Protein AF-D8M386-F1 (afdb_monomer)

Foldseek 3Di:
DVVVVVVVVVVVVVVPLCALVVFDLDPVRVVVVCVVLVLQADDPPDDPQLSVQLSVLSVVQVVCVVPDPDRHHDDNCNSPDPVQVCQQPAQQLDDDPVDDPPPPDDPPPDDPDDDDDDLVVDDQNDPVSSQQRYTAPPPPRNGGHFHLPQLSVLQVVVQVVCVVVVNHDFAWDSVLCLAQLVNPPPPNVCSRNPDDVVSSVVCCVPQNIHGPVVQVVPDDDDDPSHGD

Solvent-accessible surface area (backbone atoms only — not comparable to full-atom values): 14061 Å² total; per-residue (Å²): 122,72,66,62,54,54,52,50,50,51,50,52,62,67,60,66,62,72,36,50,72,72,50,54,67,43,72,72,24,45,54,56,50,46,67,75,47,43,88,75,57,61,99,78,79,79,55,75,64,37,51,51,23,26,32,52,43,40,49,52,43,49,69,39,64,82,76,53,96,66,88,60,67,82,56,92,64,43,36,50,41,69,69,58,50,52,60,45,67,44,38,78,64,56,79,80,81,85,65,77,86,78,78,88,76,72,77,76,88,60,81,88,71,84,83,85,79,74,80,79,83,64,83,84,79,52,80,86,46,46,66,49,65,37,58,57,67,49,96,84,38,91,53,55,23,42,54,57,61,68,35,48,50,51,40,53,53,50,40,50,52,33,38,75,71,71,48,68,92,61,56,61,33,33,65,56,53,63,62,32,66,67,46,88,54,87,74,63,62,46,51,48,24,39,77,54,70,68,58,54,54,50,38,43,72,76,45,50,86,52,42,42,66,67,52,66,75,51,74,68,86,73,84,74,68,68,55,128

Mean predicted aligned error: 12.79 Å

Secondary structure (DSSP, 8-state):
-HHHHHHHHHHHHHH--TTTSSS-SSHHHHHHHHHHTGGGT-TT---HHHHHHHHHHHHHHHHHTTT-SS-----TTTTS-HHHHHHHH--TT----S-----TT----S--------STT----STTTHHHHPPTTSTT--SPPP--HHHHHHHHHHHHHHHHTT-TT--B-HHHHHHHTTTT-S--THHHH---HHHHHHHHHHH---BHHHHHTS-SSS------

Organism: Blastocystis hominis (NCBI:txid12968)

Radius of gyration: 21.96 Å; Cα contacts (8 Å, |Δi|>4): 192; chains: 1; bounding box: 54×47×67 Å

pLDDT: mean 72.36, std 15.98, range [36.88, 94.25]

Structure (mmCIF, N/CA/C/O backbone):
data_AF-D8M386-F1
#
_entry.id   AF-D8M386-F1
#
loop_
_atom_site.group_PDB
_atom_site.id
_atom_site.type_symbol
_atom_site.label_atom_id
_atom_site.label_alt_id
_atom_site.label_comp_id
_atom_site.label_asym_id
_atom_site.label_entity_id
_atom_site.label_seq_id
_atom_site.pdbx_PDB_ins_code
_atom_site.Cartn_x
_atom_site.Cartn_y
_atom_site.Cartn_z
_atom_site.occupancy
_atom_site.B_iso_or_equiv
_atom_site.auth_seq_id
_atom_site.auth_comp_id
_atom_site.auth_asym_id
_atom_site.auth_atom_id
_atom_site.pdbx_PDB_model_num
ATOM 1 N N . MET A 1 1 ? -15.474 27.379 -40.178 1.00 52.03 1 MET A N 1
ATOM 2 C CA . MET A 1 1 ? -14.332 27.500 -39.238 1.00 52.03 1 MET A CA 1
ATOM 3 C C . MET A 1 1 ? -14.579 26.875 -37.863 1.00 52.03 1 MET A C 1
ATOM 5 O O . MET A 1 1 ? -13.607 26.470 -37.253 1.00 52.03 1 MET A O 1
ATOM 9 N N . TRP A 1 2 ? -15.824 26.735 -37.387 1.00 53.22 2 TRP A N 1
ATOM 10 C CA . TRP A 1 2 ? -16.118 26.210 -36.040 1.00 53.22 2 TRP A CA 1
ATOM 11 C C . TRP A 1 2 ? -16.070 24.674 -35.891 1.00 53.22 2 TRP A C 1
ATOM 13 O O . TRP A 1 2 ? -15.888 24.175 -34.788 1.00 53.22 2 TRP A O 1
ATOM 23 N N . CYS A 1 3 ? -16.183 23.899 -36.977 1.00 52.97 3 CYS A N 1
ATOM 24 C CA . CYS A 1 3 ? -16.067 22.433 -36.892 1.00 52.97 3 CYS A CA 1
ATOM 25 C C . CYS A 1 3 ? -14.626 21.955 -36.657 1.00 52.97 3 CYS A C 1
ATOM 27 O O . CYS A 1 3 ? -14.423 20.972 -35.956 1.00 52.97 3 CYS A O 1
ATOM 29 N N . TYR A 1 4 ? -13.623 22.657 -37.196 1.00 54.97 4 TYR A N 1
ATOM 30 C CA . TYR A 1 4 ? -12.217 22.264 -37.039 1.00 54.97 4 TYR A CA 1
ATOM 31 C C . TYR A 1 4 ? -11.717 22.453 -35.604 1.00 54.97 4 TYR A C 1
ATOM 33 O O . TYR A 1 4 ? -10.961 21.626 -35.108 1.00 54.97 4 TYR A O 1
ATOM 41 N N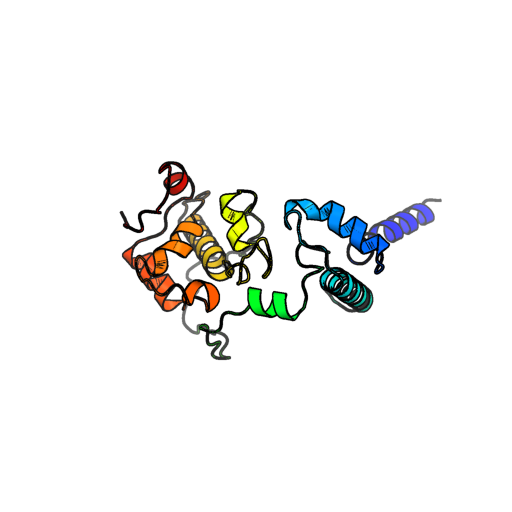 . THR A 1 5 ? -12.184 23.493 -34.911 1.00 60.78 5 THR A N 1
ATOM 42 C CA . THR A 1 5 ? -11.837 23.737 -33.506 1.00 60.78 5 THR A CA 1
ATOM 43 C C . THR A 1 5 ? -12.467 22.703 -32.574 1.00 60.78 5 THR A C 1
ATOM 45 O O . THR A 1 5 ? -11.800 22.239 -31.660 1.00 60.78 5 THR A O 1
ATOM 48 N N . ILE A 1 6 ? -13.707 22.269 -32.828 1.00 62.28 6 ILE A N 1
ATOM 49 C CA . ILE A 1 6 ? -14.381 21.240 -32.012 1.00 62.28 6 ILE A CA 1
ATOM 50 C C . ILE A 1 6 ? -13.737 19.859 -32.207 1.00 62.28 6 ILE A C 1
ATOM 52 O O . ILE A 1 6 ? -13.546 19.137 -31.232 1.00 62.28 6 ILE A O 1
ATOM 56 N N . VAL A 1 7 ? -13.339 19.505 -33.435 1.00 61.16 7 VAL A N 1
ATOM 57 C CA . VAL A 1 7 ? -12.616 18.248 -33.710 1.00 61.16 7 VAL A CA 1
ATOM 58 C C . VAL A 1 7 ? -11.222 18.256 -33.078 1.00 61.16 7 VAL A C 1
ATOM 60 O O . VAL A 1 7 ? -10.817 17.246 -32.515 1.00 61.16 7 VAL A O 1
ATOM 63 N N . LEU A 1 8 ? -10.510 19.389 -33.098 1.00 56.22 8 LEU A N 1
ATOM 64 C CA . LEU A 1 8 ? -9.224 19.533 -32.405 1.00 56.22 8 LEU A CA 1
ATOM 65 C C . LEU A 1 8 ? -9.375 19.433 -30.884 1.00 56.22 8 LEU A C 1
ATOM 67 O O . LEU A 1 8 ? -8.584 18.745 -30.254 1.00 56.22 8 LEU A O 1
ATOM 71 N N . ILE A 1 9 ? -10.403 20.047 -30.293 1.00 59.09 9 ILE A N 1
ATOM 72 C CA . ILE A 1 9 ? -10.660 19.937 -28.850 1.00 59.09 9 ILE A CA 1
ATOM 73 C C . ILE A 1 9 ? -11.034 18.497 -28.480 1.00 59.09 9 ILE A C 1
ATOM 75 O O . ILE A 1 9 ? -10.499 17.973 -27.514 1.00 59.09 9 ILE A O 1
ATOM 79 N N . LEU A 1 10 ? -11.873 17.814 -29.265 1.00 55.25 10 LEU A N 1
ATOM 80 C CA . LEU A 1 10 ? -12.193 16.401 -29.031 1.00 55.25 10 LEU A CA 1
ATOM 81 C C . LEU A 1 10 ? -10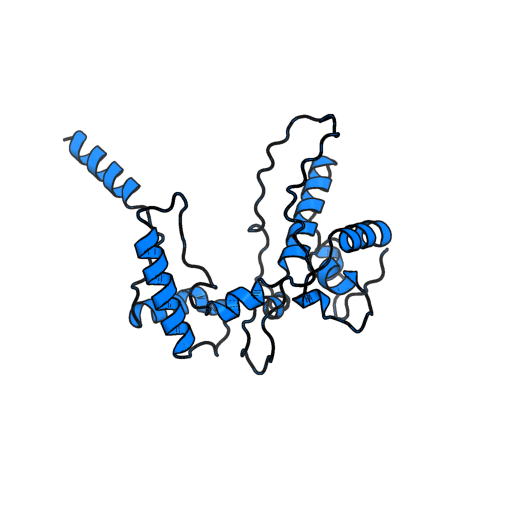.974 15.490 -29.216 1.00 55.25 10 LEU A C 1
ATOM 83 O O . LEU A 1 10 ? -10.803 14.568 -28.427 1.00 55.25 10 LEU A O 1
ATOM 87 N N . ALA A 1 11 ? -10.103 15.750 -30.193 1.00 53.97 11 ALA A N 1
ATOM 88 C CA . ALA A 1 11 ? -8.859 15.003 -30.377 1.00 53.97 11 ALA A CA 1
ATOM 89 C C . ALA A 1 11 ? -7.871 15.243 -29.225 1.00 53.97 11 ALA A C 1
ATOM 91 O O . ALA A 1 11 ? -7.258 14.294 -28.752 1.00 53.97 11 ALA A O 1
ATOM 92 N N . VAL A 1 12 ? -7.771 16.477 -28.721 1.00 51.31 12 VAL A N 1
ATOM 93 C CA . VAL A 1 12 ? -6.943 16.821 -27.555 1.00 51.31 12 VAL A CA 1
ATOM 94 C C . VAL A 1 12 ? -7.513 16.201 -26.276 1.00 51.31 12 VAL A C 1
ATOM 96 O O . VAL A 1 12 ? -6.754 15.614 -25.520 1.00 51.31 12 VAL A O 1
ATOM 99 N N . VAL A 1 13 ? -8.834 16.225 -26.067 1.00 51.16 13 VAL A N 1
ATOM 100 C CA . VAL A 1 13 ? -9.505 15.589 -24.913 1.00 51.16 13 VAL A CA 1
ATOM 101 C C . VAL A 1 13 ? -9.426 14.056 -24.989 1.00 51.16 13 VAL A C 1
ATOM 103 O O . VAL A 1 13 ? -9.285 13.402 -23.961 1.00 51.16 13 VAL A O 1
ATOM 106 N N . SER A 1 14 ? -9.422 13.473 -26.193 1.00 47.38 14 SER A N 1
ATOM 107 C CA . SER A 1 14 ? -9.184 12.032 -26.405 1.00 47.38 14 SER A CA 1
ATOM 108 C C . SER A 1 14 ? -7.709 11.640 -26.247 1.00 47.38 14 SER A C 1
ATOM 110 O O . SER A 1 14 ? -7.415 10.483 -25.952 1.00 47.38 14 SER A O 1
ATOM 112 N N . ALA A 1 15 ? -6.790 12.589 -26.450 1.00 47.12 15 ALA A N 1
ATOM 113 C CA . ALA A 1 15 ? -5.350 12.424 -26.259 1.00 47.12 15 ALA A CA 1
ATOM 114 C C . ALA A 1 15 ? -4.908 12.635 -24.801 1.00 47.12 15 ALA A C 1
ATOM 116 O O . ALA A 1 15 ? -3.768 12.326 -24.464 1.00 47.12 15 ALA A O 1
ATOM 117 N N . VAL A 1 16 ? -5.806 13.050 -23.898 1.00 46.03 16 VAL A N 1
ATOM 118 C CA . VAL A 1 16 ? -5.588 12.956 -22.445 1.00 46.03 16 VAL A CA 1
ATOM 119 C C . VAL A 1 16 ? -5.823 11.509 -21.983 1.00 46.03 16 VAL A C 1
ATOM 121 O O . VAL A 1 16 ? -6.608 11.224 -21.088 1.00 46.03 16 VAL A O 1
ATOM 124 N N . ARG A 1 17 ? -5.131 10.555 -22.612 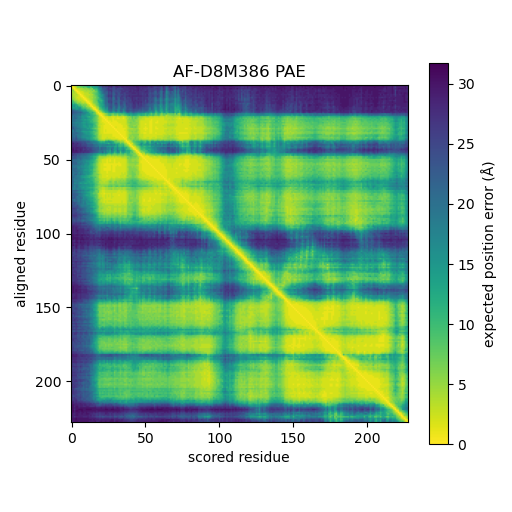1.00 49.03 17 ARG A N 1
ATOM 125 C CA . ARG A 1 17 ? -4.802 9.261 -22.004 1.00 49.03 17 ARG A CA 1
ATOM 126 C C . ARG A 1 17 ? -3.356 9.347 -21.516 1.00 49.03 17 ARG A C 1
ATOM 128 O O . ARG A 1 17 ? -2.492 8.625 -21.990 1.00 49.03 17 ARG A O 1
ATOM 135 N N . LEU A 1 18 ? -3.080 10.279 -20.604 1.00 49.22 18 LEU A N 1
ATOM 136 C CA . LEU A 1 18 ? -1.729 10.712 -20.188 1.00 49.22 18 LEU A CA 1
ATOM 137 C C . LEU A 1 18 ? -0.927 9.685 -19.361 1.00 49.22 18 LEU A C 1
ATOM 139 O O . LEU A 1 18 ? -0.012 10.030 -18.626 1.00 49.22 18 LEU A O 1
ATOM 143 N N . SER A 1 19 ? -1.269 8.411 -19.457 1.00 56.81 19 SER A N 1
ATOM 144 C CA . SER A 1 19 ? -0.974 7.445 -18.413 1.00 56.81 19 SER A CA 1
ATOM 145 C C . SER A 1 19 ? 0.073 6.403 -18.840 1.00 56.81 19 SER A C 1
ATOM 147 O O . SER A 1 19 ? 1.090 6.288 -18.156 1.00 56.81 19 SER A O 1
ATOM 149 N N . PRO A 1 20 ? -0.060 5.708 -19.991 1.00 62.00 20 PRO A N 1
ATOM 150 C CA . PRO A 1 20 ? 0.941 4.732 -20.433 1.00 62.00 20 PRO A CA 1
ATOM 151 C C . PRO A 1 20 ? 2.130 5.381 -21.155 1.00 62.00 20 PRO A C 1
ATOM 153 O O . PRO A 1 20 ? 3.209 4.798 -21.204 1.00 62.00 20 PRO A O 1
ATOM 156 N N . ASP A 1 21 ? 1.943 6.579 -21.716 1.00 74.69 21 ASP A N 1
ATOM 157 C CA . ASP A 1 21 ? 2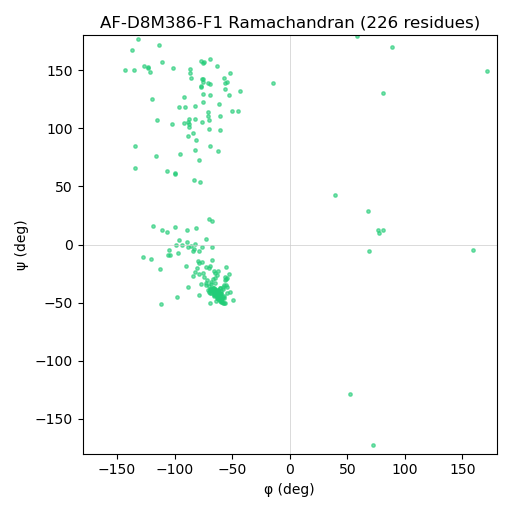.929 7.251 -22.576 1.00 74.69 21 ASP A CA 1
ATOM 158 C C . ASP A 1 21 ? 3.815 8.257 -21.834 1.00 74.69 21 ASP A C 1
ATOM 160 O O . ASP A 1 21 ? 4.648 8.913 -22.453 1.00 74.69 21 ASP A O 1
ATOM 164 N N . LYS A 1 22 ? 3.661 8.364 -20.508 1.00 84.38 22 LYS A N 1
ATOM 165 C CA . LYS A 1 22 ? 4.423 9.299 -19.671 1.00 84.38 22 LYS A CA 1
ATOM 166 C C . LYS A 1 22 ? 5.937 9.092 -19.778 1.00 84.38 22 LYS A C 1
ATOM 168 O O . LYS A 1 22 ? 6.679 10.066 -19.812 1.00 84.38 22 LYS A O 1
ATOM 173 N N . PHE A 1 23 ? 6.375 7.837 -19.858 1.00 90.12 23 PHE A N 1
ATOM 174 C CA . PHE A 1 23 ? 7.781 7.477 -20.004 1.00 90.12 23 PHE A CA 1
ATOM 175 C C . PHE A 1 23 ? 8.011 6.624 -21.253 1.00 90.12 23 PHE A C 1
ATOM 177 O O . PHE A 1 23 ? 7.149 5.857 -21.710 1.00 90.12 23 PHE A O 1
ATOM 184 N N . GLU A 1 24 ? 9.214 6.723 -21.809 1.00 92.38 24 GLU A N 1
ATOM 185 C CA . GLU A 1 24 ? 9.689 5.767 -22.802 1.00 92.38 24 GLU A CA 1
ATOM 186 C C . GLU A 1 24 ? 10.082 4.447 -22.125 1.00 92.38 24 GLU A C 1
ATOM 188 O O . GLU A 1 24 ? 10.647 4.440 -21.035 1.00 92.38 24 GLU A O 1
ATOM 193 N N . CYS A 1 25 ? 9.809 3.309 -22.772 1.00 93.69 25 CYS A N 1
ATOM 194 C CA . CYS A 1 25 ? 10.158 1.991 -22.227 1.00 93.69 25 CYS A CA 1
ATOM 195 C C . CYS A 1 25 ? 11.624 1.650 -22.536 1.00 93.69 25 CYS A C 1
ATOM 197 O O . CYS A 1 25 ? 11.921 0.658 -23.199 1.00 93.69 25 CYS A O 1
ATOM 199 N N . THR A 1 26 ? 12.526 2.535 -22.125 1.00 94.25 26 THR A N 1
ATOM 200 C CA . THR A 1 26 ? 13.969 2.493 -22.380 1.00 94.25 26 THR A CA 1
ATOM 201 C C . THR A 1 26 ? 14.725 2.856 -21.104 1.00 94.25 26 THR A C 1
ATOM 203 O O . THR A 1 26 ? 14.145 3.417 -20.174 1.00 94.25 26 THR A O 1
ATOM 206 N N . THR A 1 27 ? 16.037 2.614 -21.081 1.00 90.56 27 THR A N 1
ATOM 207 C CA . THR A 1 27 ? 16.932 3.075 -20.007 1.00 90.56 27 THR A CA 1
ATOM 208 C C . THR A 1 27 ? 16.794 4.577 -19.743 1.00 90.56 27 THR A C 1
ATOM 210 O O . THR A 1 27 ? 16.736 5.013 -18.598 1.00 90.56 27 THR A O 1
ATOM 213 N N . ALA A 1 28 ? 16.677 5.391 -20.798 1.00 92.19 28 ALA A N 1
ATOM 214 C CA . ALA A 1 28 ? 16.515 6.837 -20.654 1.00 92.19 28 ALA A CA 1
ATOM 215 C C . ALA A 1 28 ? 15.186 7.205 -19.971 1.00 92.19 28 ALA A C 1
ATOM 217 O O . ALA A 1 28 ? 15.157 8.098 -19.126 1.00 92.19 28 ALA A O 1
ATOM 218 N N . GLY A 1 29 ? 14.101 6.496 -20.297 1.00 91.88 29 GLY A N 1
ATOM 219 C CA . GLY A 1 29 ? 12.819 6.668 -19.616 1.00 91.88 29 GLY A CA 1
ATOM 220 C C . GLY A 1 29 ? 12.839 6.182 -18.166 1.00 91.88 29 GLY A C 1
ATOM 221 O O . GLY A 1 29 ? 12.222 6.815 -17.314 1.00 91.88 29 GLY A O 1
ATOM 222 N N . TYR A 1 30 ? 13.603 5.128 -17.855 1.00 90.06 30 TYR A N 1
ATOM 223 C CA . TYR A 1 30 ? 13.793 4.673 -16.475 1.00 90.06 30 TYR A CA 1
ATOM 224 C C . TYR A 1 30 ? 14.467 5.741 -15.606 1.00 90.06 30 TYR A C 1
ATOM 226 O O . TYR A 1 30 ? 14.021 5.990 -14.491 1.00 90.06 30 TYR A O 1
ATOM 234 N N . LEU A 1 31 ? 15.487 6.432 -16.123 1.00 88.69 31 LEU A N 1
ATOM 235 C CA . LEU A 1 31 ? 16.155 7.512 -15.387 1.00 88.69 31 LEU A CA 1
ATOM 236 C C . LEU A 1 31 ? 15.208 8.682 -15.075 1.00 88.69 31 LEU A C 1
ATOM 238 O O . LEU A 1 31 ? 15.247 9.217 -13.970 1.00 88.69 31 LEU A O 1
ATOM 242 N N . GLN A 1 32 ? 14.321 9.039 -16.011 1.00 90.00 32 GLN A N 1
ATOM 243 C CA . GLN A 1 32 ? 13.281 10.053 -15.776 1.00 90.00 32 GLN A CA 1
ATOM 244 C C . GLN A 1 32 ? 12.280 9.597 -14.710 1.00 90.00 32 GLN A C 1
ATOM 246 O O . GLN A 1 32 ? 11.909 10.363 -13.824 1.00 90.00 32 GLN A O 1
ATOM 251 N N . TYR A 1 33 ? 11.866 8.332 -14.778 1.00 88.12 33 TYR A N 1
ATOM 252 C CA . TYR A 1 33 ? 10.998 7.724 -13.780 1.00 88.12 33 TYR A CA 1
ATOM 253 C C . TYR A 1 33 ? 11.647 7.743 -12.385 1.00 88.12 33 TYR A C 1
ATOM 255 O O . TYR A 1 33 ? 11.022 8.157 -11.412 1.00 88.12 33 TYR A O 1
ATOM 263 N N . VAL A 1 34 ? 12.917 7.358 -12.276 1.00 83.69 34 VAL A N 1
ATOM 264 C CA . VAL A 1 34 ? 13.671 7.397 -11.018 1.00 83.69 34 VAL A CA 1
ATOM 265 C C . VAL A 1 34 ? 13.715 8.802 -10.428 1.00 83.69 34 VAL A C 1
ATOM 267 O O . VAL A 1 34 ? 13.498 8.951 -9.230 1.00 83.69 34 VAL A O 1
ATOM 270 N N . GLU A 1 35 ? 13.989 9.822 -11.243 1.00 83.44 35 GLU A N 1
ATOM 271 C CA . GLU A 1 35 ? 14.065 11.208 -10.778 1.00 83.44 35 GLU A CA 1
ATOM 272 C C . GLU A 1 35 ? 12.740 11.667 -10.155 1.00 83.44 35 GLU A C 1
ATOM 274 O O . GLU A 1 35 ? 12.738 12.278 -9.087 1.00 83.44 35 GLU A O 1
ATOM 279 N N . GLU A 1 36 ? 11.615 11.307 -10.774 1.00 83.31 36 GLU A N 1
ATOM 280 C CA . GLU A 1 36 ? 10.290 11.683 -10.287 1.00 83.31 36 GLU A CA 1
ATOM 281 C C . GLU A 1 36 ? 9.890 10.945 -8.999 1.00 83.31 36 GLU A C 1
ATOM 283 O O . GLU A 1 36 ? 9.312 11.545 -8.094 1.00 83.31 36 GLU A O 1
ATOM 288 N N . TYR A 1 37 ? 10.222 9.656 -8.880 1.00 77.44 37 TYR A N 1
ATOM 289 C CA . TYR A 1 37 ? 9.850 8.833 -7.720 1.00 77.44 37 TYR A CA 1
ATOM 290 C C . TYR A 1 37 ? 10.987 8.666 -6.692 1.00 77.44 37 TYR A C 1
ATOM 292 O O . TYR A 1 37 ? 10.900 7.810 -5.810 1.00 77.44 37 TYR A O 1
ATOM 300 N N . LYS A 1 38 ? 12.037 9.499 -6.769 1.00 69.69 38 LYS A N 1
ATOM 301 C CA . LYS A 1 38 ? 13.259 9.422 -5.945 1.00 69.69 38 LYS A CA 1
ATOM 302 C C . LYS A 1 38 ? 12.989 9.441 -4.437 1.00 69.69 38 LYS A C 1
ATOM 304 O O . LYS A 1 38 ? 13.689 8.774 -3.679 1.00 69.69 38 LYS A O 1
ATOM 309 N N . LEU A 1 39 ? 11.970 10.186 -4.002 1.00 54.88 39 LEU A N 1
ATOM 310 C CA . LEU A 1 39 ? 11.641 10.368 -2.583 1.00 54.88 39 LEU A CA 1
ATOM 311 C C . LEU A 1 39 ? 11.231 9.054 -1.889 1.00 54.88 39 LEU A C 1
ATOM 313 O O . LEU A 1 39 ? 11.420 8.914 -0.688 1.00 54.88 39 LEU A O 1
ATOM 317 N N . PHE A 1 40 ? 10.708 8.084 -2.643 1.00 54.34 40 PHE A N 1
ATOM 318 C CA . PHE A 1 40 ? 10.075 6.878 -2.096 1.00 54.34 40 PHE A CA 1
ATOM 319 C C . PHE A 1 40 ? 10.991 5.646 -2.068 1.00 54.34 40 PHE A C 1
ATOM 321 O O . PHE A 1 40 ? 10.552 4.572 -1.669 1.00 54.34 40 PHE A O 1
ATOM 328 N N . LYS A 1 41 ? 12.244 5.769 -2.530 1.00 53.78 41 LYS A N 1
ATOM 329 C CA . LYS A 1 41 ? 13.131 4.615 -2.791 1.00 53.78 41 LYS A CA 1
ATOM 330 C C . LYS A 1 41 ? 14.436 4.617 -2.000 1.00 53.78 41 LYS A C 1
ATOM 332 O O . LYS A 1 41 ? 15.134 3.605 -1.974 1.00 53.78 41 LYS A O 1
ATOM 337 N N . GLY A 1 42 ? 14.764 5.743 -1.363 1.00 48.03 42 GLY A N 1
ATOM 338 C CA . GLY A 1 42 ? 16.091 5.986 -0.798 1.00 48.03 42 GLY A CA 1
ATOM 339 C C . GLY A 1 42 ? 17.207 5.911 -1.857 1.00 48.03 42 GLY A C 1
ATOM 340 O O . GLY A 1 42 ? 16.957 5.707 -3.043 1.00 48.03 42 GLY A O 1
ATOM 341 N N . GLU A 1 43 ? 18.462 6.136 -1.463 1.00 45.00 43 GLU A N 1
ATOM 342 C CA . GLU A 1 43 ? 19.553 6.402 -2.423 1.00 45.00 43 GLU A CA 1
ATOM 343 C C . GLU A 1 43 ? 20.186 5.151 -3.077 1.00 45.00 43 GLU A C 1
ATOM 345 O O . GLU A 1 43 ? 21.085 5.292 -3.902 1.00 45.00 43 GLU A O 1
ATOM 350 N N . ASN A 1 44 ? 19.729 3.931 -2.755 1.00 49.81 44 ASN A N 1
ATOM 351 C CA . ASN A 1 44 ? 20.440 2.681 -3.085 1.00 49.81 44 ASN A CA 1
ATOM 352 C C . ASN A 1 44 ? 19.688 1.693 -4.003 1.00 49.81 44 ASN A C 1
ATOM 354 O O . ASN A 1 44 ? 20.091 0.536 -4.103 1.00 49.81 44 ASN A O 1
ATOM 358 N N . TYR A 1 45 ? 18.626 2.111 -4.697 1.00 56.81 45 TYR A N 1
ATOM 359 C CA . TYR A 1 45 ? 17.808 1.209 -5.528 1.00 56.81 45 TYR A CA 1
ATOM 360 C C . TYR A 1 45 ? 18.029 1.415 -7.034 1.00 56.81 45 TYR A C 1
ATOM 362 O O . TYR A 1 45 ? 17.124 1.820 -7.764 1.00 56.81 45 TYR A O 1
ATOM 370 N N . HIS A 1 46 ? 19.258 1.166 -7.495 1.00 58.00 46 HIS A N 1
ATOM 371 C CA . HIS A 1 46 ? 19.608 1.159 -8.919 1.00 58.00 46 HIS A CA 1
ATOM 372 C C . HIS A 1 46 ? 20.455 -0.067 -9.238 1.00 58.00 46 HIS A C 1
ATOM 374 O O . HIS A 1 46 ? 21.686 -0.002 -9.244 1.00 58.00 46 HIS A O 1
ATOM 380 N N . ASP A 1 47 ? 19.794 -1.187 -9.500 1.00 67.94 47 ASP A N 1
ATOM 381 C CA . ASP A 1 47 ? 20.435 -2.321 -10.147 1.00 67.94 47 ASP A CA 1
ATOM 382 C C . ASP A 1 47 ? 19.826 -2.550 -11.537 1.00 67.94 47 ASP A C 1
ATOM 384 O O . ASP A 1 47 ? 18.870 -1.901 -11.964 1.00 67.94 47 ASP A O 1
ATOM 388 N N . ASN A 1 48 ? 20.447 -3.441 -12.300 1.00 76.69 48 ASN A N 1
ATOM 389 C CA . ASN A 1 48 ? 19.986 -3.759 -13.644 1.00 76.69 48 ASN A CA 1
ATOM 390 C C . ASN A 1 48 ? 18.603 -4.448 -13.632 1.00 76.69 48 ASN A C 1
ATOM 392 O O . ASN A 1 48 ? 17.880 -4.387 -14.623 1.00 76.69 48 ASN A O 1
ATOM 396 N N . ASP A 1 49 ? 18.212 -5.086 -12.528 1.00 79.38 49 ASP A N 1
ATOM 397 C CA . ASP A 1 49 ? 16.961 -5.834 -12.431 1.00 79.38 49 ASP A CA 1
ATOM 398 C C . ASP A 1 49 ? 15.761 -4.892 -12.258 1.00 79.38 49 ASP A C 1
ATOM 400 O O . ASP A 1 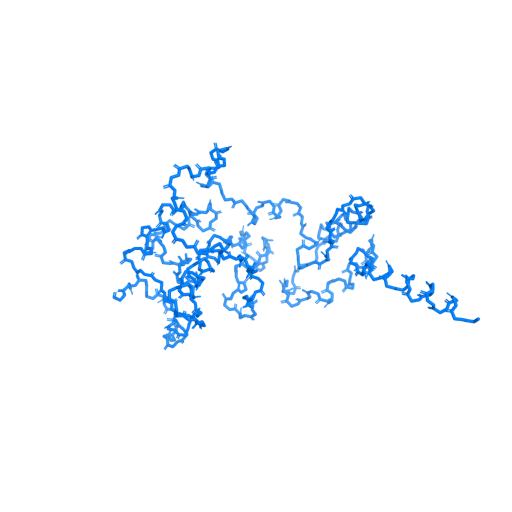49 ? 14.698 -5.148 -12.830 1.00 79.38 49 ASP A O 1
ATOM 404 N N . THR A 1 50 ? 15.929 -3.766 -11.558 1.00 81.50 50 THR A N 1
ATOM 405 C CA . THR A 1 50 ? 14.889 -2.731 -11.403 1.00 81.50 50 THR A CA 1
ATOM 406 C C . THR A 1 50 ? 14.635 -1.981 -12.706 1.00 81.50 50 THR A C 1
ATOM 408 O O . THR A 1 50 ? 13.484 -1.763 -13.093 1.00 81.50 50 THR A O 1
ATOM 411 N N . GLU A 1 51 ? 15.694 -1.660 -13.452 1.00 87.88 51 GLU A N 1
ATOM 412 C CA . GLU A 1 51 ? 15.574 -1.091 -14.797 1.00 87.88 51 GLU A CA 1
ATOM 413 C C . GLU A 1 51 ? 14.823 -2.047 -15.737 1.00 87.88 51 GLU A C 1
ATOM 415 O O . GLU A 1 51 ? 13.871 -1.654 -16.422 1.00 87.88 51 GLU A O 1
ATOM 420 N N . LEU A 1 52 ? 15.214 -3.325 -15.755 1.00 89.75 52 LEU A N 1
ATOM 421 C CA . LEU A 1 52 ? 14.556 -4.335 -16.582 1.00 89.75 52 LEU A CA 1
ATOM 422 C C . LEU A 1 52 ? 13.089 -4.534 -16.178 1.00 89.75 52 LEU A C 1
ATOM 424 O O . LEU A 1 52 ? 12.224 -4.652 -17.054 1.00 89.75 52 LEU A O 1
ATOM 428 N N . ALA A 1 53 ? 12.789 -4.527 -14.878 1.00 89.38 53 ALA A N 1
ATOM 429 C CA . ALA A 1 53 ? 11.425 -4.598 -14.365 1.00 89.38 53 ALA A CA 1
ATOM 430 C C . ALA A 1 53 ? 10.587 -3.392 -14.810 1.00 89.38 53 ALA A C 1
ATOM 432 O O . ALA A 1 53 ? 9.471 -3.580 -15.304 1.00 89.38 53 ALA A O 1
ATOM 433 N N . PHE A 1 54 ? 11.134 -2.175 -14.738 1.00 91.94 54 PHE A N 1
ATOM 434 C CA . PHE A 1 54 ? 10.479 -0.974 -15.256 1.00 91.94 54 PHE A CA 1
ATOM 435 C C . PHE A 1 54 ? 10.156 -1.099 -16.746 1.00 91.94 54 PHE A C 1
ATOM 437 O O . PHE A 1 54 ? 9.014 -0.879 -17.157 1.00 91.94 54 PHE A O 1
ATOM 444 N N . ILE A 1 55 ? 11.140 -1.484 -17.567 1.00 93.31 55 ILE A N 1
ATOM 445 C CA . ILE A 1 55 ? 10.958 -1.624 -19.017 1.00 93.31 55 ILE A CA 1
ATOM 446 C C . ILE A 1 55 ? 9.869 -2.664 -19.316 1.00 93.31 55 ILE A C 1
ATOM 448 O O . ILE A 1 55 ? 9.006 -2.435 -20.171 1.00 93.31 55 ILE A O 1
ATOM 452 N N . ALA A 1 56 ? 9.861 -3.792 -18.602 1.00 93.50 56 ALA A N 1
ATOM 453 C CA . ALA A 1 56 ? 8.838 -4.823 -18.747 1.00 93.50 56 ALA A CA 1
ATOM 454 C C . ALA A 1 56 ? 7.436 -4.308 -18.368 1.00 93.50 56 ALA A C 1
ATOM 456 O O . ALA A 1 56 ? 6.479 -4.510 -19.123 1.00 93.50 56 ALA A O 1
ATOM 457 N N . THR A 1 57 ? 7.310 -3.604 -17.240 1.00 92.44 57 THR A N 1
ATOM 458 C CA . THR A 1 57 ? 6.053 -2.996 -16.778 1.00 92.44 57 THR A CA 1
ATOM 459 C C . THR A 1 57 ? 5.543 -1.944 -17.761 1.00 92.44 57 THR A C 1
ATOM 461 O O . THR A 1 57 ? 4.379 -2.002 -18.162 1.00 92.44 57 THR A O 1
ATOM 464 N N . CYS A 1 58 ? 6.415 -1.049 -18.228 1.00 93.81 58 CYS A N 1
ATOM 465 C CA . CYS A 1 58 ? 6.101 -0.013 -19.210 1.00 93.81 58 CYS A CA 1
ATOM 466 C C . CYS A 1 58 ? 5.542 -0.617 -20.505 1.00 93.81 58 CYS A C 1
ATOM 468 O O . CYS A 1 58 ? 4.455 -0.247 -20.955 1.00 93.81 58 CYS A O 1
ATOM 470 N N . ASN A 1 59 ? 6.233 -1.613 -21.071 1.00 93.00 59 ASN A N 1
ATOM 471 C CA . ASN A 1 59 ? 5.778 -2.284 -22.290 1.00 93.00 59 ASN A CA 1
ATOM 472 C C . ASN A 1 59 ? 4.420 -2.965 -22.088 1.00 93.00 59 ASN A C 1
ATOM 474 O O . ASN A 1 59 ? 3.535 -2.861 -22.937 1.00 93.00 59 ASN A O 1
ATOM 478 N N . LYS A 1 60 ? 4.220 -3.617 -20.938 1.00 92.06 60 LYS A N 1
ATOM 479 C CA . LYS A 1 60 ? 2.959 -4.281 -20.596 1.00 92.06 60 LYS A CA 1
ATOM 480 C C . LYS A 1 60 ? 1.800 -3.294 -20.443 1.00 92.06 60 LYS A C 1
ATOM 482 O O . LYS A 1 60 ? 0.689 -3.613 -20.860 1.00 92.06 60 LYS A O 1
ATOM 487 N N . MET A 1 61 ? 2.034 -2.121 -19.855 1.00 90.75 61 MET A N 1
ATOM 488 C CA . MET A 1 61 ? 1.029 -1.056 -19.754 1.00 90.75 61 MET A CA 1
ATOM 489 C C . MET A 1 61 ? 0.663 -0.507 -21.135 1.00 90.75 61 MET A C 1
ATOM 491 O O . MET A 1 61 ? -0.522 -0.369 -21.432 1.00 90.75 61 MET A O 1
ATOM 495 N N . LYS A 1 62 ? 1.652 -0.257 -22.003 1.00 89.75 62 LYS A N 1
ATOM 496 C CA . LYS A 1 62 ? 1.414 0.239 -23.369 1.00 89.75 62 LYS A CA 1
ATOM 497 C C . LYS A 1 62 ? 0.661 -0.761 -24.241 1.00 89.75 62 LYS A C 1
ATOM 499 O O . LYS A 1 62 ? -0.291 -0.372 -24.911 1.00 89.75 62 LYS A O 1
ATOM 504 N N . ASP A 1 63 ? 1.025 -2.042 -24.185 1.00 89.50 63 ASP A N 1
ATOM 505 C CA . ASP A 1 63 ? 0.307 -3.111 -24.893 1.00 89.50 63 ASP A CA 1
ATOM 506 C C . ASP A 1 63 ? -1.175 -3.152 -24.483 1.00 89.50 63 ASP A C 1
ATOM 508 O O . ASP A 1 63 ? -2.084 -3.164 -25.317 1.00 89.50 63 ASP A O 1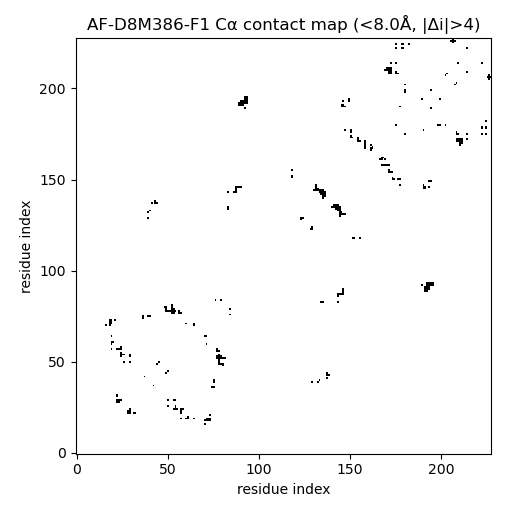
ATOM 512 N N . ARG A 1 64 ? -1.422 -3.080 -23.172 1.00 88.38 64 ARG A N 1
ATOM 513 C CA . ARG A 1 64 ? -2.756 -3.193 -22.574 1.00 88.38 64 ARG A CA 1
ATOM 514 C C . ARG A 1 64 ? -3.631 -1.968 -22.750 1.00 88.38 64 ARG A C 1
ATOM 516 O O . ARG A 1 64 ? -4.851 -2.124 -22.811 1.00 88.38 64 ARG A O 1
ATOM 523 N N . ALA A 1 65 ? -3.043 -0.780 -22.870 1.00 84.06 65 ALA A N 1
ATOM 524 C CA . ALA A 1 65 ? -3.745 0.504 -22.903 1.00 84.06 65 ALA A CA 1
ATOM 525 C C . ALA A 1 65 ? -4.872 0.590 -23.948 1.00 84.06 65 ALA A C 1
ATOM 527 O O . ALA A 1 65 ? -5.817 1.370 -23.790 1.00 84.06 65 ALA A O 1
ATOM 528 N N . SER A 1 66 ? -4.781 -0.206 -25.016 1.00 80.81 66 SER A N 1
ATOM 529 C CA . SER A 1 66 ? -5.781 -0.256 -26.083 1.00 80.81 66 SER A CA 1
ATOM 530 C C . SER A 1 66 ? -7.034 -1.076 -25.736 1.00 80.81 66 SER A C 1
ATOM 532 O O . SER A 1 66 ? -8.096 -0.797 -26.292 1.00 80.81 66 SER A O 1
ATOM 534 N N . TYR A 1 67 ? -6.947 -2.048 -24.818 1.00 83.56 67 TYR A N 1
ATOM 535 C CA . TYR A 1 67 ? -8.028 -3.007 -24.545 1.00 83.56 67 TYR A CA 1
ATOM 536 C C . TYR A 1 67 ? -8.450 -3.128 -23.074 1.00 83.56 67 TYR A C 1
ATOM 538 O O . TYR A 1 67 ? -9.495 -3.724 -22.795 1.00 83.56 67 TYR A O 1
ATOM 546 N N . VAL A 1 68 ? -7.707 -2.559 -22.121 1.00 83.31 68 VAL A N 1
ATOM 547 C CA . VAL A 1 68 ? -8.179 -2.461 -20.730 1.00 83.31 68 VAL A CA 1
ATOM 548 C C . VAL A 1 68 ? -9.225 -1.354 -20.582 1.00 83.31 68 VAL A C 1
ATOM 550 O O . VAL A 1 68 ? -9.143 -0.296 -21.202 1.00 83.31 68 VAL A O 1
ATOM 553 N N . ARG A 1 69 ? -10.241 -1.605 -19.747 1.00 82.00 69 ARG A N 1
ATOM 554 C CA . ARG A 1 69 ? -11.334 -0.648 -19.478 1.00 82.00 69 ARG A CA 1
ATOM 555 C C . ARG A 1 69 ? -11.012 0.364 -18.375 1.00 82.00 69 ARG A C 1
ATOM 557 O O . ARG A 1 69 ? -11.853 1.202 -18.074 1.00 82.00 69 ARG A O 1
ATOM 564 N N . TYR A 1 70 ? -9.834 0.269 -17.766 1.00 78.44 70 TYR A N 1
ATOM 565 C CA . TYR A 1 70 ? -9.374 1.136 -16.685 1.00 78.44 70 TYR A CA 1
ATOM 566 C C . TYR A 1 70 ? -8.049 1.803 -17.064 1.00 78.44 70 TYR A C 1
ATOM 568 O O . TYR A 1 70 ? -7.280 1.266 -17.861 1.00 78.44 70 TYR A O 1
ATOM 576 N N . GLN A 1 71 ? -7.793 2.981 -16.502 1.00 79.31 71 GLN A N 1
ATOM 577 C CA . GLN A 1 71 ? -6.559 3.732 -16.723 1.00 79.31 71 GLN A CA 1
ATOM 578 C C . GLN A 1 71 ? -5.411 3.124 -15.903 1.00 79.31 71 GLN A C 1
ATOM 580 O O . GLN A 1 71 ? -5.602 2.761 -14.745 1.00 79.31 71 GLN A O 1
ATOM 585 N N . GLN A 1 72 ? -4.234 2.974 -16.517 1.00 83.94 72 GLN A N 1
ATOM 586 C CA . GLN A 1 72 ? -3.042 2.399 -15.881 1.00 83.94 72 GLN A CA 1
ATOM 587 C C . GLN A 1 72 ? -1.935 3.43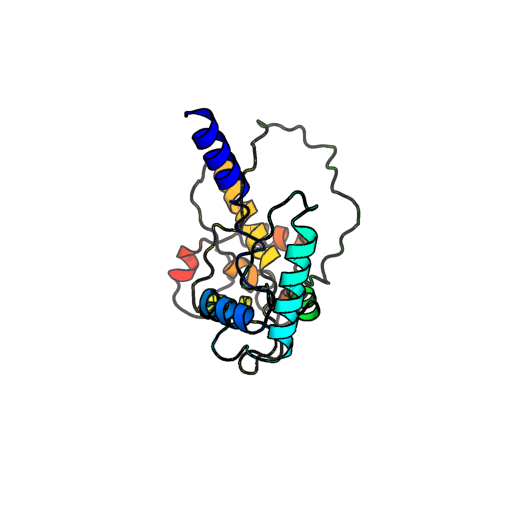6 -15.760 1.00 83.94 72 GLN A C 1
ATOM 589 O O . GLN A 1 72 ? -1.311 3.759 -16.774 1.00 83.94 72 GLN A O 1
ATOM 594 N N . GLU A 1 73 ? -1.666 3.918 -14.552 1.00 87.06 73 GLU A N 1
ATOM 595 C CA . GLU A 1 73 ? -0.667 4.958 -14.275 1.00 87.06 73 GLU A CA 1
ATOM 596 C C . GLU A 1 73 ? 0.631 4.374 -13.722 1.00 87.06 73 GLU A C 1
ATOM 598 O O . GLU A 1 73 ? 0.633 3.324 -13.076 1.00 87.06 73 GLU A O 1
ATOM 603 N N . PHE A 1 74 ? 1.742 5.066 -13.981 1.00 86.62 74 PHE A N 1
ATOM 604 C CA . PHE A 1 74 ? 2.999 4.774 -13.304 1.00 86.62 74 PHE A CA 1
ATOM 605 C C . PHE A 1 74 ? 2.896 5.181 -11.832 1.00 86.62 74 PHE A C 1
ATOM 607 O O . PHE A 1 74 ? 2.377 6.241 -11.487 1.00 86.62 74 PHE A O 1
ATOM 614 N N . THR A 1 75 ? 3.421 4.327 -10.964 1.00 84.38 75 THR A N 1
ATOM 615 C CA . THR A 1 75 ? 3.489 4.517 -9.510 1.00 84.38 75 THR A CA 1
ATOM 616 C C . THR A 1 75 ? 4.897 4.224 -8.987 1.00 84.38 75 THR A C 1
ATOM 618 O O . THR A 1 75 ? 5.762 3.747 -9.734 1.00 84.38 75 THR A O 1
ATOM 621 N N . ILE A 1 76 ? 5.113 4.426 -7.685 1.00 79.94 76 ILE A N 1
ATOM 622 C CA . ILE A 1 76 ? 6.353 4.053 -6.981 1.00 79.94 76 ILE A CA 1
ATOM 623 C C . ILE A 1 76 ? 6.721 2.566 -7.134 1.00 79.94 76 ILE A C 1
ATOM 625 O O . ILE A 1 76 ? 7.881 2.221 -6.962 1.00 79.94 76 ILE A O 1
ATOM 629 N N . LEU A 1 77 ? 5.759 1.712 -7.510 1.00 82.69 77 LEU A N 1
ATOM 630 C CA . LEU A 1 77 ? 5.915 0.261 -7.650 1.00 82.69 77 LEU A CA 1
ATOM 631 C C . LEU A 1 77 ? 6.271 -0.197 -9.076 1.00 82.69 77 LEU A C 1
ATOM 633 O O . LEU A 1 77 ? 6.374 -1.393 -9.337 1.00 82.69 77 LEU A O 1
ATOM 637 N N . SER A 1 78 ? 6.397 0.726 -10.034 1.00 87.69 78 SER A N 1
ATOM 638 C CA . SER A 1 78 ? 6.474 0.373 -11.465 1.00 87.69 78 SER A CA 1
ATOM 639 C C . SER A 1 78 ? 7.773 -0.324 -11.878 1.00 87.69 78 SER A C 1
ATOM 641 O O . SER A 1 78 ? 7.797 -0.975 -12.921 1.00 87.69 78 SER A O 1
ATOM 643 N N . ASP A 1 79 ? 8.837 -0.191 -11.090 1.00 85.50 79 ASP A N 1
ATOM 644 C CA . ASP A 1 79 ? 10.138 -0.840 -11.294 1.00 85.50 79 ASP A CA 1
ATOM 645 C C . ASP A 1 79 ? 10.404 -1.989 -10.316 1.00 85.50 79 ASP A C 1
ATOM 647 O O . ASP A 1 79 ? 11.516 -2.509 -10.256 1.00 85.50 79 ASP A O 1
ATOM 651 N N . PHE A 1 80 ? 9.391 -2.410 -9.559 1.00 82.75 80 PHE A N 1
ATOM 652 C CA . PHE A 1 80 ? 9.512 -3.577 -8.703 1.00 82.75 80 PHE A CA 1
ATOM 653 C C . PHE A 1 80 ? 9.407 -4.831 -9.564 1.00 82.75 80 PHE A C 1
ATOM 655 O O . PHE A 1 80 ? 8.537 -4.957 -10.434 1.00 82.75 80 PHE A O 1
ATOM 662 N N . THR A 1 81 ? 10.281 -5.799 -9.299 1.00 81.19 81 THR A N 1
ATOM 663 C CA . THR A 1 81 ? 10.159 -7.118 -9.916 1.00 81.19 81 THR A CA 1
ATOM 664 C C . THR A 1 81 ? 8.852 -7.777 -9.472 1.00 81.19 81 THR A C 1
ATOM 666 O O . THR A 1 81 ? 8.322 -7.507 -8.389 1.00 81.19 81 THR A O 1
ATOM 669 N N . LYS A 1 82 ? 8.330 -8.681 -10.307 1.00 81.88 82 LYS A N 1
ATOM 670 C CA . LYS A 1 82 ? 7.117 -9.437 -9.979 1.00 81.88 82 LYS A CA 1
ATOM 671 C C . LYS A 1 82 ? 7.248 -10.166 -8.639 1.00 81.88 82 LYS A C 1
ATOM 673 O O . LYS A 1 82 ? 6.308 -10.128 -7.859 1.00 81.88 82 LYS A O 1
ATOM 678 N N . ASP A 1 83 ? 8.398 -10.771 -8.367 1.00 78.69 83 ASP A N 1
ATOM 679 C CA . ASP A 1 83 ? 8.622 -11.530 -7.136 1.00 78.69 83 ASP A CA 1
ATOM 680 C C . ASP A 1 83 ? 8.615 -10.626 -5.898 1.00 78.69 83 ASP A C 1
ATOM 682 O O . ASP A 1 83 ? 8.071 -11.007 -4.863 1.00 78.69 83 ASP A O 1
ATOM 686 N N . THR A 1 84 ? 9.170 -9.413 -6.001 1.00 76.75 84 THR A N 1
ATOM 687 C CA . THR A 1 84 ? 9.108 -8.427 -4.913 1.00 76.75 84 THR A CA 1
ATOM 688 C C . THR A 1 84 ? 7.672 -7.967 -4.679 1.00 76.75 84 THR A C 1
ATOM 690 O O . THR A 1 84 ? 7.240 -7.894 -3.533 1.00 76.75 84 THR A O 1
ATOM 693 N N . LEU A 1 85 ? 6.907 -7.700 -5.746 1.00 79.19 85 LEU A N 1
ATOM 694 C CA . LEU A 1 85 ? 5.488 -7.349 -5.623 1.00 79.19 85 LEU A CA 1
ATOM 695 C C . LEU A 1 85 ? 4.675 -8.486 -5.002 1.00 79.19 85 LEU A C 1
ATOM 697 O O . LEU A 1 85 ? 3.889 -8.239 -4.093 1.00 79.19 85 LEU A O 1
ATOM 701 N N . ASP A 1 86 ? 4.873 -9.718 -5.470 1.00 79.38 86 ASP A N 1
ATOM 702 C CA . ASP A 1 86 ? 4.177 -10.891 -4.946 1.00 79.38 86 ASP A CA 1
ATOM 703 C C . ASP A 1 86 ? 4.498 -11.078 -3.448 1.00 79.38 86 ASP A C 1
ATOM 705 O O . ASP A 1 86 ? 3.591 -11.372 -2.683 1.00 79.38 86 ASP A O 1
ATOM 709 N N . GLN A 1 87 ? 5.735 -10.811 -3.003 1.00 74.38 87 GLN A N 1
ATOM 710 C CA . GLN A 1 87 ? 6.114 -10.843 -1.579 1.00 74.38 87 GLN A CA 1
ATOM 711 C C . GLN A 1 87 ? 5.486 -9.713 -0.750 1.00 74.38 87 GLN A C 1
ATOM 713 O O . GLN A 1 87 ? 5.035 -9.965 0.361 1.00 74.38 87 GLN A O 1
ATOM 718 N N . LEU A 1 88 ? 5.436 -8.480 -1.267 1.00 73.38 88 LEU A N 1
ATOM 719 C CA . LEU A 1 88 ? 4.799 -7.344 -0.577 1.00 73.38 88 LEU A CA 1
ATOM 720 C C . LEU A 1 88 ? 3.284 -7.531 -0.404 1.00 73.38 88 LEU A C 1
ATOM 722 O O . LEU A 1 88 ? 2.673 -6.971 0.510 1.00 73.38 88 LEU A O 1
ATOM 726 N N . MET A 1 89 ? 2.670 -8.277 -1.322 1.00 75.44 89 MET A N 1
ATOM 727 C CA . MET A 1 89 ? 1.235 -8.550 -1.336 1.00 75.44 89 MET A CA 1
ATOM 728 C C . MET A 1 89 ? 0.864 -9.890 -0.694 1.00 75.44 89 MET A C 1
ATOM 730 O O . MET A 1 89 ? -0.330 -10.159 -0.554 1.00 75.44 89 MET A O 1
ATOM 734 N N . ASP A 1 90 ? 1.836 -10.731 -0.335 1.00 76.75 90 ASP A N 1
ATOM 735 C CA . ASP A 1 90 ? 1.550 -12.044 0.236 1.00 76.75 90 ASP A CA 1
ATOM 736 C C . ASP A 1 90 ? 0.946 -11.892 1.636 1.00 76.75 90 ASP A C 1
ATOM 738 O O . ASP A 1 90 ? 1.470 -11.174 2.482 1.00 76.75 90 ASP A O 1
ATOM 742 N N . GLN A 1 91 ? -0.185 -12.555 1.858 1.00 74.31 91 GLN A N 1
ATOM 743 C CA . GLN A 1 91 ? -0.886 -12.631 3.140 1.00 74.31 91 GLN A CA 1
ATOM 744 C C . GLN A 1 91 ? -1.268 -14.090 3.371 1.00 74.31 91 GLN A C 1
ATOM 746 O O . GLN A 1 91 ? -2.437 -14.478 3.331 1.00 74.31 91 GLN A O 1
ATOM 751 N N . SER A 1 92 ? -0.244 -14.920 3.544 1.00 77.19 92 SER A N 1
ATOM 752 C CA . SER A 1 92 ? -0.347 -16.378 3.573 1.00 77.19 92 SER A CA 1
ATOM 753 C C . SER A 1 92 ? -1.202 -16.944 4.718 1.00 77.19 92 SER A C 1
ATOM 755 O O . SER A 1 92 ? -1.745 -18.041 4.573 1.00 77.19 92 SER A O 1
ATOM 757 N N . ALA A 1 93 ? -1.396 -16.209 5.819 1.00 72.38 93 ALA A N 1
ATOM 758 C CA . ALA A 1 93 ? -2.299 -16.599 6.906 1.00 72.38 93 ALA A CA 1
ATOM 759 C C . ALA A 1 93 ? -3.781 -16.388 6.550 1.00 72.38 93 ALA A C 1
ATOM 761 O O . ALA A 1 93 ? -4.669 -16.930 7.217 1.00 72.38 93 ALA A O 1
ATOM 762 N N . LEU A 1 94 ? -4.084 -15.626 5.495 1.00 72.56 94 LEU A N 1
ATOM 763 C CA . LEU A 1 94 ? -5.450 -15.408 5.039 1.00 72.56 94 LEU A CA 1
ATOM 764 C C . LEU A 1 94 ? -5.876 -16.495 4.054 1.00 72.56 94 LEU A C 1
ATOM 766 O O . LEU A 1 94 ? -5.506 -16.512 2.882 1.00 72.56 94 LEU A O 1
ATOM 770 N N . VAL A 1 95 ? -6.754 -17.382 4.516 1.00 68.50 95 VAL A N 1
ATOM 771 C CA . VAL A 1 95 ? -7.391 -18.373 3.647 1.00 68.50 95 VAL A CA 1
ATOM 772 C C . VAL A 1 95 ? -8.657 -17.773 3.043 1.00 68.50 95 VAL A C 1
ATOM 774 O O . VAL A 1 95 ? -9.692 -17.659 3.704 1.00 68.50 95 VAL A O 1
ATOM 777 N N . TYR A 1 96 ? -8.603 -17.420 1.758 1.00 63.75 96 TYR A N 1
ATOM 778 C CA . TYR A 1 96 ? -9.810 -17.073 1.015 1.00 63.75 96 TYR A CA 1
ATOM 779 C C . TYR A 1 96 ? -10.639 -18.337 0.772 1.00 63.75 96 TYR A C 1
ATOM 781 O O . TYR A 1 96 ? -10.264 -19.203 -0.015 1.00 63.75 96 TYR A O 1
ATOM 789 N N . ALA A 1 97 ? -11.794 -18.443 1.430 1.00 66.25 97 ALA A N 1
ATOM 790 C CA . ALA A 1 97 ? -12.656 -19.621 1.337 1.00 66.25 97 ALA A CA 1
ATOM 791 C C . ALA A 1 97 ? -13.298 -19.828 -0.054 1.00 66.25 97 ALA A C 1
ATOM 793 O O . ALA A 1 97 ? -14.059 -20.776 -0.232 1.00 66.25 97 ALA A O 1
ATOM 794 N N . GLY A 1 98 ? -13.073 -18.936 -1.032 1.00 56.56 98 GLY A N 1
ATOM 795 C CA . GLY A 1 98 ? -13.703 -18.998 -2.362 1.00 56.56 98 GLY A CA 1
ATOM 796 C C . GLY A 1 98 ? -15.210 -18.716 -2.355 1.00 56.56 98 GLY A C 1
ATOM 797 O O . GLY A 1 98 ? -15.841 -18.629 -3.406 1.00 56.56 98 GLY A O 1
ATOM 798 N N . LEU A 1 99 ? -15.787 -18.565 -1.167 1.00 58.50 99 LEU A N 1
ATOM 799 C CA . LEU A 1 99 ? -17.169 -18.213 -0.930 1.00 58.50 99 LEU A CA 1
ATOM 800 C C . LEU A 1 99 ? -17.215 -16.694 -0.811 1.00 58.50 99 LEU A C 1
ATOM 802 O O . LEU A 1 99 ? -16.799 -16.130 0.201 1.00 58.50 99 LEU A O 1
ATOM 806 N N . GLY A 1 100 ? -17.703 -16.023 -1.855 1.00 46.28 100 GLY A N 1
ATOM 807 C CA . GLY A 1 100 ? -18.157 -14.648 -1.692 1.00 46.28 100 GLY A CA 1
ATOM 808 C C . GLY A 1 100 ? -19.159 -14.623 -0.539 1.00 46.28 100 GLY A C 1
ATOM 809 O O . GLY A 1 100 ? -20.069 -15.452 -0.500 1.00 46.28 100 GLY A O 1
ATOM 810 N N . SER A 1 101 ? -18.965 -13.732 0.431 1.00 49.62 101 SER A N 1
ATOM 811 C CA . SER A 1 101 ? -19.877 -13.596 1.562 1.00 49.62 101 SER A CA 1
ATOM 812 C C . SER A 1 101 ? -21.207 -13.024 1.066 1.00 49.62 101 SER A C 1
ATOM 814 O O . SER A 1 101 ? -21.419 -11.814 1.084 1.00 49.62 101 SER A O 1
ATOM 816 N N . TYR A 1 102 ? -22.099 -13.887 0.580 1.00 39.78 102 TYR A N 1
ATOM 817 C CA . TYR A 1 102 ? -23.509 -13.554 0.443 1.00 39.78 102 TYR A CA 1
ATOM 818 C C . TYR A 1 102 ? -24.109 -13.617 1.844 1.00 39.78 102 TYR A C 1
ATOM 820 O O . TYR A 1 102 ? -24.255 -14.697 2.418 1.00 39.78 102 TYR A O 1
ATOM 828 N N . TYR A 1 103 ? -24.377 -12.455 2.431 1.00 43.59 103 TYR A N 1
ATOM 829 C CA . TYR A 1 103 ? -25.117 -12.383 3.681 1.00 43.59 103 TYR A CA 1
ATOM 830 C C . TYR A 1 103 ? -26.612 -12.314 3.358 1.00 43.59 103 TYR A C 1
ATOM 832 O O . TYR A 1 103 ? -27.154 -11.242 3.101 1.00 43.59 103 TYR A O 1
ATOM 840 N N . ASP A 1 104 ? -27.265 -13.476 3.338 1.00 36.88 104 ASP A N 1
ATOM 841 C CA . ASP A 1 104 ? -28.725 -13.593 3.289 1.00 36.88 104 ASP A CA 1
ATOM 842 C C . ASP A 1 104 ? -29.265 -13.407 4.712 1.00 36.88 104 ASP A C 1
ATOM 844 O O . ASP A 1 104 ? -29.300 -14.358 5.494 1.00 36.88 104 ASP A O 1
ATOM 848 N N . GLY A 1 105 ? -29.574 -12.174 5.122 1.00 39.84 105 GLY A N 1
ATOM 849 C CA . GLY A 1 105 ? -30.178 -11.997 6.448 1.00 39.84 105 GLY A CA 1
ATOM 850 C C . GLY A 1 105 ? -30.100 -10.635 7.118 1.00 39.84 105 GLY A C 1
ATOM 851 O O . GLY A 1 105 ? -30.720 -10.471 8.165 1.00 39.84 105 GLY A O 1
ATOM 852 N N . ALA A 1 106 ? -29.412 -9.640 6.557 1.00 41.62 106 ALA A N 1
ATOM 853 C CA . ALA A 1 106 ? -29.611 -8.272 7.020 1.00 41.62 106 ALA A CA 1
ATOM 854 C C . ALA A 1 106 ? -30.780 -7.718 6.218 1.00 41.62 106 ALA A C 1
ATOM 856 O O . ALA A 1 106 ? -30.626 -7.356 5.053 1.00 41.62 106 ALA A O 1
ATOM 857 N N . THR A 1 107 ? -31.956 -7.620 6.832 1.00 42.09 107 THR A N 1
ATOM 858 C CA . THR A 1 107 ? -32.859 -6.537 6.449 1.00 42.09 107 THR A CA 1
ATOM 859 C C . THR A 1 107 ? -32.027 -5.260 6.486 1.00 42.09 107 THR A C 1
ATOM 861 O O . THR A 1 107 ? -31.504 -4.907 7.542 1.00 42.09 107 THR A O 1
ATOM 864 N N . HIS A 1 108 ? -31.831 -4.621 5.330 1.00 45.44 108 HIS A N 1
ATOM 865 C CA . HIS A 1 108 ? -31.248 -3.287 5.243 1.00 45.44 108 HIS A CA 1
ATOM 866 C C . HIS A 1 108 ? -32.189 -2.322 5.980 1.00 45.44 108 HIS A C 1
ATOM 868 O O . HIS A 1 108 ? -33.031 -1.661 5.381 1.00 45.44 108 HIS A O 1
ATOM 874 N N . GLU A 1 109 ? -32.104 -2.281 7.309 1.00 45.06 109 GLU A N 1
ATOM 875 C CA . GLU A 1 109 ? -32.729 -1.249 8.127 1.00 45.06 109 GLU A CA 1
ATOM 876 C C . GLU A 1 109 ? -31.842 -0.005 8.045 1.00 45.06 109 GLU A C 1
ATOM 878 O O . GLU A 1 109 ? -31.079 0.330 8.947 1.00 45.06 109 GLU A O 1
ATOM 883 N N . GLY A 1 110 ? -31.882 0.645 6.887 1.00 54.53 110 GLY A N 1
ATOM 884 C CA . GLY A 1 110 ? -31.126 1.855 6.614 1.00 54.53 110 GLY A CA 1
ATOM 885 C C . GLY A 1 110 ? -31.216 2.240 5.147 1.00 54.53 110 GLY A C 1
ATOM 886 O O . GLY A 1 110 ? -31.345 1.380 4.279 1.00 54.53 110 GLY A O 1
ATOM 887 N N . GLU A 1 111 ? -31.153 3.542 4.871 1.00 54.44 111 GLU A N 1
ATOM 888 C CA . GLU A 1 111 ? -30.944 4.029 3.509 1.00 54.44 111 GLU A CA 1
ATOM 889 C C . GLU A 1 111 ? -29.659 3.412 2.946 1.00 54.44 111 GLU A C 1
ATOM 891 O O . GLU A 1 111 ? -28.629 3.374 3.626 1.00 54.44 111 GLU A O 1
ATOM 896 N N . GLU A 1 112 ? -29.729 2.917 1.710 1.00 57.03 112 GLU A N 1
ATOM 897 C CA . GLU A 1 112 ? -28.570 2.460 0.952 1.00 57.03 112 GLU A CA 1
ATOM 898 C C . GLU A 1 112 ? -27.618 3.650 0.785 1.00 57.03 112 GLU A C 1
ATOM 900 O O . GLU A 1 112 ? -27.840 4.552 -0.021 1.00 57.03 112 GLU A O 1
ATOM 905 N N . LYS A 1 113 ? -26.591 3.712 1.636 1.00 59.47 113 LYS A N 1
ATOM 906 C CA . LYS A 1 113 ? -25.587 4.767 1.565 1.00 59.47 113 LYS A CA 1
ATOM 907 C C . LYS A 1 113 ? -24.573 4.389 0.505 1.00 59.47 113 LYS A C 1
ATOM 909 O O . LYS A 1 113 ? -23.886 3.377 0.634 1.00 59.47 113 LYS A O 1
ATOM 914 N N . GLU A 1 114 ? -24.459 5.230 -0.513 1.00 56.44 114 GLU A N 1
ATOM 915 C CA . GLU A 1 114 ? -23.414 5.109 -1.519 1.00 56.44 114 GLU A CA 1
ATOM 916 C C . GLU A 1 114 ? -22.046 5.238 -0.827 1.00 56.44 114 GLU A C 1
ATOM 918 O O . GLU A 1 114 ? -21.684 6.280 -0.275 1.00 56.44 114 GLU A O 1
ATOM 923 N N . LEU A 1 115 ? -21.305 4.132 -0.778 1.00 59.38 115 LEU A N 1
ATOM 924 C CA . LEU A 1 115 ? -19.988 4.067 -0.157 1.00 59.38 115 LEU A CA 1
ATOM 925 C C . LEU A 1 115 ? -18.941 4.577 -1.148 1.00 59.38 115 LEU A C 1
ATOM 927 O O . LEU A 1 115 ? -18.248 3.798 -1.795 1.00 59.38 115 LEU A O 1
ATOM 931 N N . THR A 1 116 ? -18.789 5.894 -1.251 1.00 60.44 116 THR A N 1
ATOM 932 C CA . THR A 1 116 ? -17.632 6.483 -1.932 1.00 60.44 116 THR A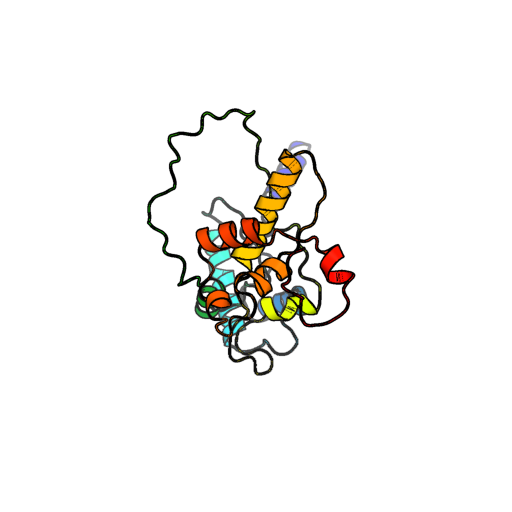 CA 1
ATOM 933 C C . THR A 1 116 ? -16.499 6.645 -0.926 1.00 60.44 116 THR A C 1
ATOM 935 O O . THR A 1 116 ? -16.501 7.572 -0.111 1.00 60.44 116 THR A O 1
ATOM 938 N N . TRP A 1 117 ? -15.529 5.737 -0.944 1.00 58.62 117 TRP A N 1
ATOM 939 C CA . TRP A 1 117 ? -14.295 5.910 -0.187 1.00 58.62 117 TRP A CA 1
ATOM 940 C C . TRP A 1 117 ? -13.096 5.371 -0.957 1.00 58.62 117 TRP A C 1
ATOM 942 O O . TRP A 1 117 ? -13.202 4.462 -1.775 1.00 58.62 117 TRP A O 1
ATOM 952 N N . THR A 1 118 ? -11.956 5.993 -0.699 1.00 58.41 118 THR A N 1
ATOM 953 C CA . THR A 1 118 ? -10.635 5.607 -1.185 1.00 58.41 118 THR A CA 1
ATOM 954 C C . THR A 1 118 ? -9.726 5.485 0.034 1.00 58.41 118 THR A C 1
ATOM 956 O O . THR A 1 118 ? -10.013 6.098 1.060 1.00 58.41 118 THR A O 1
ATOM 959 N N . THR A 1 119 ? -8.682 4.666 -0.054 1.00 55.88 119 THR A N 1
ATOM 960 C CA . THR A 1 119 ? -7.602 4.579 0.944 1.00 55.88 119 THR A CA 1
ATOM 961 C C . THR A 1 119 ? -6.467 5.571 0.657 1.00 55.88 119 THR A C 1
ATOM 963 O O . THR A 1 119 ? -5.511 5.644 1.421 1.00 55.88 119 THR A O 1
ATOM 966 N N . MET A 1 120 ? -6.563 6.329 -0.444 1.00 55.38 120 MET A N 1
ATOM 967 C CA . MET A 1 120 ? -5.551 7.290 -0.915 1.00 55.38 120 MET A CA 1
ATOM 968 C C . MET A 1 120 ? -5.524 8.607 -0.128 1.00 55.38 120 MET A C 1
ATOM 970 O O . MET A 1 120 ? -4.733 9.490 -0.432 1.00 55.38 120 MET A O 1
ATOM 974 N N . ASP A 1 121 ? -6.415 8.783 0.843 1.00 62.19 121 ASP A N 1
ATOM 975 C CA . ASP A 1 121 ? -6.470 9.961 1.707 1.00 62.19 121 ASP A CA 1
ATOM 976 C C . ASP A 1 121 ? -5.489 9.892 2.887 1.00 62.19 121 ASP A C 1
ATOM 978 O O . ASP A 1 121 ? -5.350 10.861 3.636 1.00 62.19 121 ASP A O 1
ATOM 982 N N . ARG A 1 122 ? -4.775 8.769 3.036 1.00 66.00 122 ARG A N 1
ATOM 983 C CA . ARG A 1 122 ? -3.644 8.654 3.957 1.00 66.00 122 ARG A CA 1
ATOM 984 C C . ARG A 1 122 ? -2.346 8.995 3.248 1.00 66.00 122 ARG A C 1
ATOM 986 O O . ARG A 1 122 ? -2.015 8.432 2.209 1.00 66.00 122 ARG A O 1
ATOM 993 N N . VAL A 1 123 ? -1.622 9.919 3.857 1.00 63.75 123 VAL A N 1
ATOM 994 C CA . VAL A 1 123 ? -0.310 10.368 3.415 1.00 63.75 123 VAL A CA 1
ATOM 995 C C . VAL A 1 123 ? 0.730 9.582 4.211 1.00 63.75 123 VAL A C 1
ATOM 997 O O . VAL A 1 123 ? 0.741 9.676 5.432 1.00 63.75 123 VAL A O 1
ATOM 1000 N N . PHE A 1 124 ? 1.562 8.799 3.522 1.00 64.75 124 PHE A N 1
ATOM 1001 C CA . PHE A 1 124 ? 2.699 8.065 4.097 1.00 64.75 124 PHE A CA 1
ATOM 1002 C C . PHE A 1 124 ? 3.989 8.849 3.822 1.00 64.75 124 PHE A C 1
ATOM 1004 O O . PHE A 1 124 ? 4.841 8.414 3.050 1.00 64.75 124 PHE A O 1
ATOM 1011 N N . GLU A 1 125 ? 4.073 10.072 4.345 1.00 58.28 125 GLU A N 1
ATOM 1012 C CA . GLU A 1 125 ? 5.227 10.967 4.132 1.00 58.28 125 GLU A CA 1
ATOM 1013 C C . GLU A 1 125 ? 6.146 11.046 5.355 1.00 58.28 125 GLU A C 1
ATOM 1015 O O . GLU A 1 125 ? 7.249 11.590 5.264 1.00 58.28 125 GLU A O 1
ATOM 1020 N N . ASP A 1 126 ? 5.726 10.485 6.490 1.00 64.25 126 ASP A N 1
ATOM 1021 C CA . ASP A 1 126 ? 6.509 10.537 7.714 1.00 64.25 126 ASP A CA 1
ATOM 1022 C C . ASP A 1 126 ? 7.683 9.552 7.648 1.00 64.25 126 ASP A C 1
ATOM 1024 O O . ASP A 1 126 ? 7.555 8.412 7.200 1.00 64.25 126 ASP A O 1
ATOM 1028 N N . VAL A 1 127 ? 8.848 9.974 8.154 1.00 61.69 127 VAL A N 1
ATOM 1029 C CA . VAL A 1 127 ? 10.067 9.138 8.229 1.00 61.69 127 VAL A CA 1
ATOM 1030 C C . VAL A 1 127 ? 9.799 7.813 8.954 1.00 61.69 127 VAL A C 1
ATOM 1032 O O . VAL A 1 127 ? 10.425 6.796 8.669 1.00 61.69 127 VAL A O 1
ATOM 1035 N N . GLU A 1 128 ? 8.841 7.817 9.877 1.00 66.25 128 GLU A N 1
ATOM 1036 C CA . GLU A 1 128 ? 8.421 6.654 10.654 1.00 66.25 128 GLU A CA 1
ATOM 1037 C C . GLU A 1 128 ? 7.614 5.631 9.840 1.00 66.25 128 GLU A C 1
ATOM 1039 O O . GLU A 1 128 ? 7.550 4.468 10.233 1.00 66.25 128 GLU A O 1
ATOM 1044 N N . ASP A 1 129 ? 7.041 6.037 8.704 1.00 66.69 129 ASP A N 1
ATOM 1045 C CA . ASP A 1 129 ? 6.275 5.169 7.807 1.00 66.69 129 ASP A CA 1
ATOM 1046 C C . ASP A 1 129 ? 7.161 4.520 6.730 1.00 66.69 129 ASP A C 1
ATOM 1048 O O . ASP A 1 129 ? 6.799 3.493 6.148 1.00 66.69 129 ASP A O 1
ATOM 1052 N N . VAL A 1 130 ? 8.358 5.079 6.502 1.00 64.25 130 VAL A N 1
ATOM 1053 C CA . VAL A 1 130 ? 9.340 4.577 5.530 1.00 64.25 130 VAL A CA 1
ATOM 1054 C C . VAL A 1 130 ? 9.589 3.071 5.685 1.00 64.25 130 VAL A C 1
ATOM 1056 O O . VAL A 1 130 ? 9.470 2.383 4.669 1.00 64.25 130 VAL A O 1
ATOM 1059 N N . PRO A 1 131 ? 9.830 2.503 6.891 1.00 66.06 131 PRO A N 1
ATOM 1060 C CA . PRO A 1 131 ? 10.120 1.074 7.061 1.00 66.06 131 PRO A CA 1
ATOM 1061 C C . PRO A 1 131 ? 9.061 0.123 6.488 1.00 66.06 131 PRO A C 1
ATOM 1063 O O . PRO A 1 131 ? 9.401 -0.970 6.037 1.00 66.06 131 PRO A O 1
ATOM 1066 N N . TYR A 1 132 ? 7.790 0.532 6.455 1.00 67.38 132 TYR A N 1
ATOM 1067 C CA . TYR A 1 132 ? 6.692 -0.286 5.928 1.00 67.38 132 TYR A CA 1
ATOM 1068 C C . TYR A 1 132 ? 6.622 -0.279 4.394 1.00 67.38 132 TYR A C 1
ATOM 1070 O O . TYR A 1 132 ? 5.970 -1.132 3.798 1.00 67.38 132 TYR A O 1
ATOM 1078 N N . SER A 1 133 ? 7.303 0.669 3.751 1.00 62.59 133 SER A N 1
ATOM 1079 C CA . SER A 1 133 ? 7.307 0.865 2.295 1.00 62.59 133 SER A CA 1
ATOM 1080 C C . SER A 1 133 ? 8.592 0.390 1.604 1.00 62.59 133 SER A C 1
ATOM 1082 O O . SER A 1 133 ? 8.670 0.405 0.375 1.00 62.59 133 SER A O 1
ATOM 1084 N N . LEU A 1 134 ? 9.599 -0.047 2.371 1.00 63.75 134 LEU A N 1
ATOM 1085 C CA . LEU A 1 134 ? 10.904 -0.428 1.830 1.00 63.75 134 LEU A CA 1
ATOM 1086 C C . LEU A 1 134 ? 10.841 -1.735 1.033 1.00 63.75 134 LEU A C 1
ATOM 1088 O O . LEU A 1 134 ? 10.229 -2.714 1.443 1.00 63.75 134 LEU A O 1
ATOM 1092 N N . ALA A 1 135 ? 11.538 -1.789 -0.098 1.00 57.09 135 ALA A N 1
ATOM 1093 C CA . ALA A 1 135 ? 11.766 -3.044 -0.804 1.00 57.09 135 ALA A CA 1
ATOM 1094 C C . ALA A 1 135 ? 12.830 -3.891 -0.085 1.00 57.09 135 ALA A C 1
ATOM 1096 O O . ALA A 1 135 ? 13.716 -3.372 0.599 1.00 57.09 135 ALA A O 1
ATOM 1097 N N . LYS A 1 136 ? 12.791 -5.210 -0.302 1.00 55.81 136 LYS A N 1
ATOM 1098 C CA . LYS A 1 136 ? 13.877 -6.115 0.099 1.00 55.81 136 LYS A CA 1
ATOM 1099 C C . LYS A 1 136 ? 15.201 -5.623 -0.507 1.00 55.81 136 LYS A C 1
ATOM 1101 O O . LYS A 1 136 ? 15.216 -5.241 -1.675 1.00 55.81 136 LYS A O 1
ATOM 1106 N N . ASN A 1 137 ? 16.297 -5.697 0.256 1.00 51.72 137 ASN A N 1
ATOM 1107 C CA . ASN A 1 137 ? 17.658 -5.259 -0.111 1.00 51.72 137 ASN A CA 1
ATOM 1108 C C . ASN A 1 137 ? 17.966 -3.751 0.023 1.00 51.72 137 ASN A C 1
ATOM 1110 O O . ASN A 1 137 ? 19.019 -3.308 -0.433 1.00 51.72 137 ASN A O 1
ATOM 1114 N N . PHE A 1 138 ? 17.122 -2.960 0.687 1.00 54.97 138 PHE A N 1
ATOM 1115 C CA . PHE A 1 138 ? 17.491 -1.606 1.119 1.00 54.97 138 PHE A CA 1
ATOM 1116 C C . PHE A 1 138 ? 18.420 -1.660 2.347 1.00 54.97 138 PHE A C 1
ATOM 1118 O O . PHE A 1 138 ? 18.094 -2.363 3.286 1.00 54.97 138 PHE A O 1
ATOM 1125 N N . GLU A 1 139 ? 19.566 -0.965 2.365 1.00 50.47 139 GLU A N 1
ATOM 1126 C CA . GLU A 1 139 ? 20.435 -0.739 3.553 1.00 50.47 139 GLU A CA 1
ATOM 1127 C C . GLU A 1 139 ? 20.627 -1.919 4.540 1.00 50.47 139 GLU A C 1
ATOM 1129 O O . GLU A 1 139 ? 20.618 -1.753 5.758 1.00 50.47 139 GLU A 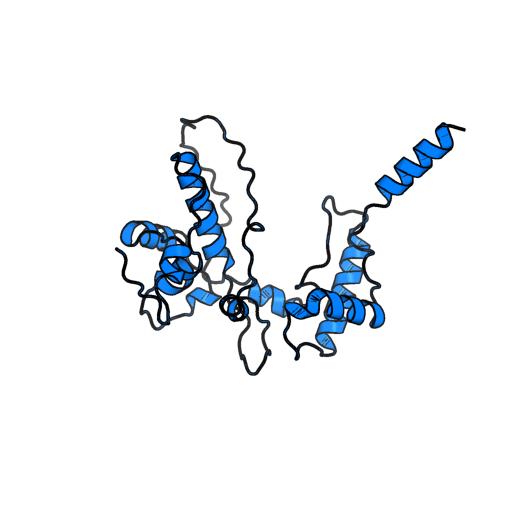O 1
ATOM 1134 N N . GLY A 1 140 ? 20.823 -3.143 4.042 1.00 49.47 140 GLY A N 1
ATOM 1135 C CA . GLY A 1 140 ? 21.010 -4.315 4.913 1.00 49.47 140 GLY A CA 1
ATOM 1136 C C . GLY A 1 140 ? 19.721 -4.867 5.537 1.00 49.47 140 GLY A C 1
ATOM 1137 O O . GLY A 1 140 ? 19.782 -5.767 6.373 1.00 49.47 140 GLY A O 1
ATOM 1138 N N . VAL A 1 141 ? 18.558 -4.387 5.097 1.00 51.94 141 VAL A N 1
ATOM 1139 C CA . VAL A 1 141 ? 17.250 -4.971 5.381 1.00 51.94 141 VAL A CA 1
ATOM 1140 C C . VAL A 1 141 ? 17.127 -6.280 4.598 1.00 51.94 141 VAL A C 1
ATOM 1142 O O . VAL A 1 141 ? 17.103 -6.321 3.364 1.00 51.94 141 VAL A O 1
ATOM 1145 N N . THR A 1 142 ? 17.066 -7.383 5.340 1.00 52.06 142 THR A N 1
ATOM 1146 C CA . THR A 1 142 ? 17.008 -8.750 4.801 1.00 52.06 142 THR A CA 1
ATOM 1147 C C . THR A 1 142 ? 15.613 -9.159 4.316 1.00 52.06 142 THR A C 1
ATOM 1149 O O . THR A 1 142 ? 15.446 -10.239 3.744 1.00 52.06 142 THR A O 1
ATOM 1152 N N . GLU A 1 143 ? 14.606 -8.313 4.536 1.00 56.53 143 GLU A N 1
ATOM 1153 C CA . GLU A 1 143 ? 13.188 -8.592 4.302 1.00 56.53 143 GLU A CA 1
ATOM 1154 C C . GLU A 1 143 ? 12.509 -7.404 3.604 1.00 56.53 143 GLU A C 1
ATOM 1156 O O . GLU A 1 143 ? 12.942 -6.267 3.748 1.00 56.53 143 GLU A O 1
ATOM 1161 N N . ALA A 1 144 ? 11.480 -7.657 2.794 1.00 61.47 144 ALA A N 1
ATOM 1162 C CA . ALA A 1 144 ? 10.674 -6.571 2.237 1.00 61.47 144 ALA A CA 1
ATOM 1163 C C . ALA A 1 144 ? 9.838 -5.902 3.343 1.00 61.47 144 ALA A C 1
ATOM 1165 O O . ALA A 1 144 ? 9.578 -6.513 4.382 1.00 61.47 144 ALA A O 1
ATOM 1166 N N . GLY A 1 145 ? 9.394 -4.672 3.093 1.00 63.94 145 GLY A N 1
ATOM 1167 C CA . GLY A 1 145 ? 8.424 -3.953 3.908 1.00 63.94 145 GLY A CA 1
ATOM 1168 C C . GLY A 1 145 ? 7.170 -4.792 4.142 1.00 63.94 145 GLY A C 1
ATOM 1169 O O . GLY A 1 145 ? 6.792 -5.639 3.331 1.00 63.94 145 GLY A O 1
ATOM 1170 N N . GLN A 1 146 ? 6.556 -4.606 5.303 1.00 73.81 146 GLN A N 1
ATOM 1171 C CA . GLN A 1 146 ? 5.434 -5.425 5.752 1.00 73.81 146 GLN A CA 1
ATOM 1172 C C . GLN A 1 146 ? 4.109 -4.889 5.204 1.00 73.81 146 GLN A C 1
ATOM 1174 O O . GLN A 1 146 ? 3.901 -3.679 5.114 1.00 73.81 146 GLN A O 1
ATOM 1179 N N . SER A 1 147 ? 3.182 -5.787 4.861 1.00 74.94 147 SER A N 1
ATOM 1180 C CA . SER A 1 147 ? 1.885 -5.395 4.305 1.00 74.94 147 SER A CA 1
ATOM 1181 C C . SER A 1 147 ? 1.015 -4.724 5.372 1.00 74.94 147 SER A C 1
ATOM 1183 O O . SER A 1 147 ? 0.456 -5.383 6.248 1.00 74.94 147 SER A O 1
ATOM 1185 N N . THR A 1 148 ? 0.834 -3.407 5.275 1.00 80.31 148 THR A N 1
ATOM 1186 C CA . THR A 1 148 ? -0.045 -2.618 6.167 1.00 80.31 148 THR A CA 1
ATOM 1187 C C . THR A 1 148 ? -1.489 -2.523 5.655 1.00 80.31 148 THR A C 1
ATOM 1189 O O . THR A 1 148 ? -2.346 -1.868 6.257 1.00 80.31 148 THR A O 1
ATOM 1192 N N . SER A 1 149 ? -1.791 -3.181 4.532 1.00 80.81 149 SER A N 1
ATOM 1193 C CA . SER A 1 149 ? -3.074 -3.088 3.821 1.00 80.81 149 SER A CA 1
ATOM 1194 C C . SER A 1 149 ? -4.279 -3.518 4.670 1.00 80.81 149 SER A C 1
ATOM 1196 O O . SER A 1 149 ? -5.319 -2.858 4.648 1.00 80.81 149 SER A O 1
ATOM 1198 N N . TRP A 1 150 ? -4.145 -4.580 5.468 1.00 85.31 150 TRP A N 1
ATOM 1199 C CA . TRP A 1 150 ? -5.211 -5.064 6.352 1.00 85.31 150 TRP A CA 1
ATOM 1200 C C . TRP A 1 150 ? -5.512 -4.059 7.475 1.00 85.31 150 TRP A C 1
ATOM 1202 O O . TRP A 1 150 ? -6.681 -3.792 7.771 1.00 85.31 150 TRP A O 1
ATOM 1212 N N . ALA A 1 151 ? -4.476 -3.444 8.053 1.00 88.25 151 ALA A N 1
ATOM 1213 C CA . ALA A 1 151 ? -4.617 -2.465 9.124 1.00 88.25 151 ALA A CA 1
ATOM 1214 C C . ALA A 1 151 ? -5.258 -1.177 8.592 1.00 88.25 151 ALA A C 1
ATOM 1216 O O . ALA A 1 151 ? -6.275 -0.720 9.111 1.00 88.25 151 ALA A O 1
ATOM 1217 N N . THR A 1 152 ? -4.724 -0.632 7.498 1.00 86.75 152 THR A N 1
ATOM 1218 C CA . THR A 1 152 ? -5.229 0.599 6.865 1.00 86.75 152 THR A CA 1
ATOM 1219 C C . THR A 1 152 ? -6.676 0.454 6.385 1.00 86.75 152 THR A C 1
ATOM 1221 O O . THR A 1 152 ? -7.493 1.345 6.630 1.00 86.75 152 THR A O 1
ATOM 1224 N N . THR A 1 153 ? -7.033 -0.691 5.793 1.00 85.38 153 THR A N 1
ATOM 1225 C CA . THR A 1 153 ? -8.415 -1.001 5.384 1.00 85.38 153 THR A CA 1
ATOM 1226 C C . THR A 1 153 ? -9.354 -1.079 6.587 1.00 85.38 153 THR A C 1
ATOM 1228 O O . THR A 1 153 ? -10.440 -0.497 6.563 1.00 85.38 153 THR A O 1
ATOM 1231 N N . THR A 1 154 ? -8.932 -1.753 7.659 1.00 90.00 154 THR A N 1
ATOM 1232 C CA . THR A 1 154 ? -9.720 -1.879 8.895 1.00 90.00 154 THR A CA 1
ATOM 1233 C C . THR A 1 154 ? -10.004 -0.517 9.510 1.00 90.00 154 THR A C 1
ATOM 1235 O O . THR A 1 154 ? -11.151 -0.202 9.830 1.00 90.00 154 THR A O 1
ATOM 1238 N N . ILE A 1 155 ? -8.971 0.316 9.645 1.00 90.88 155 ILE A N 1
ATOM 1239 C CA . ILE A 1 155 ? -9.129 1.659 10.186 1.00 90.88 155 ILE A CA 1
ATOM 1240 C C . ILE A 1 155 ? -10.084 2.479 9.324 1.00 90.88 155 ILE A C 1
ATOM 1242 O O . ILE A 1 155 ? -10.984 3.125 9.857 1.00 90.88 155 ILE A O 1
ATOM 1246 N N . LYS A 1 156 ? -9.948 2.415 7.997 1.00 88.88 156 LYS A N 1
ATOM 1247 C CA . LYS A 1 156 ? -10.823 3.175 7.107 1.00 88.88 156 LYS A CA 1
ATOM 1248 C C . LYS A 1 156 ? -12.289 2.754 7.233 1.00 88.88 156 LYS A C 1
ATOM 1250 O O . LYS A 1 156 ? -13.179 3.606 7.248 1.00 88.88 156 LYS A O 1
ATOM 1255 N N . ALA A 1 157 ? -12.540 1.454 7.379 1.00 87.44 157 ALA A N 1
ATOM 1256 C CA . ALA A 1 157 ? -13.873 0.932 7.657 1.00 87.44 157 ALA A CA 1
ATOM 1257 C C . ALA A 1 157 ? -14.418 1.443 9.005 1.00 87.44 157 ALA A C 1
ATOM 1259 O O . ALA A 1 157 ? -15.577 1.852 9.082 1.00 87.44 157 ALA A O 1
ATOM 1260 N N . ALA A 1 158 ? -13.582 1.483 10.047 1.00 90.12 158 ALA A N 1
ATOM 1261 C CA . ALA A 1 158 ? -13.962 2.001 11.360 1.00 90.12 158 ALA A CA 1
ATOM 1262 C C . ALA A 1 158 ? -14.288 3.505 11.330 1.00 90.12 158 ALA A C 1
ATOM 1264 O O . ALA A 1 158 ? -15.302 3.924 11.884 1.00 90.12 158 ALA A O 1
ATOM 1265 N N . GLU A 1 159 ? -13.495 4.318 10.631 1.00 89.56 159 GLU A N 1
ATOM 1266 C CA . GLU A 1 159 ? -13.766 5.753 10.449 1.00 89.56 159 GLU A CA 1
ATOM 1267 C C . GLU A 1 159 ? -15.099 5.990 9.734 1.00 89.56 159 GLU A C 1
ATOM 1269 O O . GLU A 1 159 ? -15.893 6.833 10.154 1.00 89.56 159 GLU A O 1
ATOM 1274 N N . LYS A 1 160 ? -15.405 5.198 8.697 1.00 86.12 160 LYS A N 1
ATOM 1275 C CA . LYS A 1 160 ? -16.713 5.262 8.029 1.00 86.12 160 LYS A CA 1
ATOM 1276 C C . LYS A 1 160 ? -17.862 4.826 8.931 1.00 86.12 160 LYS A C 1
ATOM 1278 O O . LYS A 1 160 ? -18.924 5.450 8.901 1.00 86.12 160 LYS A O 1
ATOM 1283 N N . ALA A 1 161 ? -17.659 3.819 9.776 1.00 86.94 161 ALA A N 1
ATOM 1284 C CA . ALA A 1 161 ? -18.650 3.443 10.777 1.00 86.94 161 ALA A CA 1
ATOM 1285 C C . ALA A 1 161 ? -18.910 4.584 11.783 1.00 86.94 161 ALA A C 1
ATOM 1287 O O . ALA A 1 161 ? -20.067 4.855 12.110 1.00 86.94 161 ALA A O 1
ATOM 1288 N N . LEU A 1 162 ? -17.868 5.305 12.214 1.00 89.62 162 LEU A N 1
ATOM 1289 C CA . LEU A 1 162 ? -17.995 6.484 13.082 1.00 89.62 162 LEU A CA 1
ATOM 1290 C C . LEU A 1 162 ? -18.732 7.638 12.389 1.00 89.62 162 LEU A C 1
ATOM 1292 O O . LEU A 1 162 ? -19.636 8.227 12.985 1.00 89.62 162 LEU A O 1
ATOM 1296 N N . GLU A 1 163 ? -18.432 7.912 11.117 1.00 87.38 163 GLU A N 1
ATOM 1297 C CA . GLU A 1 163 ? -19.178 8.890 10.313 1.00 87.38 163 GLU A CA 1
ATOM 1298 C C . GLU A 1 163 ? -20.672 8.534 10.246 1.00 87.38 163 GLU A C 1
ATOM 1300 O O . GLU A 1 163 ? -21.533 9.395 10.452 1.00 87.38 163 GLU A O 1
ATOM 1305 N N . PHE A 1 164 ? -21.009 7.259 10.024 1.00 83.69 164 PHE A N 1
ATOM 1306 C CA . PHE A 1 164 ? -22.398 6.790 10.045 1.00 83.69 164 PHE A CA 1
ATOM 1307 C C . PHE A 1 164 ? -23.048 6.911 11.425 1.00 83.69 164 PHE A C 1
ATOM 1309 O O . PHE A 1 164 ? -24.237 7.229 11.503 1.00 83.69 164 PHE A O 1
ATOM 1316 N N . GLY A 1 165 ? -22.262 6.741 12.487 1.00 84.88 165 GLY A N 1
ATOM 1317 C CA . GLY A 1 165 ? -22.624 7.023 13.875 1.00 84.88 165 GLY A CA 1
ATOM 1318 C C . GLY A 1 165 ? -22.707 8.514 14.229 1.00 84.88 165 GLY A C 1
ATOM 1319 O O . GLY A 1 165 ? -22.958 8.836 15.387 1.00 84.88 165 GLY A O 1
ATOM 1320 N N . LYS A 1 166 ? -22.551 9.424 13.252 1.00 86.38 166 LYS A N 1
ATOM 1321 C CA . LYS A 1 166 ? -22.568 10.892 13.408 1.00 86.38 166 LYS A CA 1
ATOM 1322 C C . LYS A 1 166 ? -21.374 11.465 14.183 1.00 86.38 166 LYS A C 1
ATOM 1324 O O . LYS A 1 166 ? -21.490 12.536 14.777 1.00 86.38 166 LYS A O 1
ATOM 1329 N N . VAL A 1 167 ? -20.223 10.799 14.124 1.00 87.75 167 VAL A N 1
ATOM 1330 C CA . VAL A 1 167 ? -18.937 11.296 14.636 1.00 87.75 167 VAL A CA 1
ATOM 1331 C C . VAL A 1 167 ? -17.966 11.471 13.456 1.00 87.75 167 VAL A C 1
ATOM 1333 O O . VAL A 1 167 ? -17.125 10.607 13.210 1.00 87.75 167 VAL A O 1
ATOM 1336 N N . PRO A 1 168 ? -18.116 12.537 12.647 1.00 82.50 168 PRO A N 1
ATOM 1337 C CA . PRO A 1 168 ? -17.293 12.742 11.459 1.00 82.50 168 PRO A CA 1
ATOM 1338 C C . PRO A 1 168 ? -15.893 13.264 11.799 1.00 82.50 168 PRO A C 1
ATOM 1340 O O . PRO A 1 168 ? -15.687 13.899 12.832 1.00 82.50 168 PRO A O 1
ATOM 1343 N N . GLY A 1 169 ? -14.946 13.059 10.880 1.00 83.44 169 GLY A N 1
ATOM 1344 C CA . GLY A 1 169 ? -13.613 13.670 10.948 1.00 83.44 169 GLY A CA 1
ATOM 1345 C C . GLY A 1 169 ? -12.654 13.029 11.953 1.00 83.44 169 GLY A C 1
ATOM 1346 O O . GLY A 1 169 ? -11.610 13.606 12.241 1.00 83.44 169 GLY A O 1
ATOM 1347 N N . VAL A 1 170 ? -12.985 11.851 12.489 1.00 88.56 170 VAL A N 1
ATOM 1348 C CA . VAL A 1 170 ? -12.064 11.090 13.340 1.00 88.56 170 VAL A CA 1
ATOM 1349 C C . VAL A 1 170 ? -11.000 10.442 12.462 1.00 88.56 170 VAL A C 1
ATOM 1351 O O . VAL A 1 170 ? -11.338 9.663 11.574 1.00 88.56 170 VAL A O 1
ATOM 1354 N N . LYS A 1 171 ? -9.728 10.748 12.737 1.00 89.19 171 LYS A N 1
ATOM 1355 C CA . LYS A 1 171 ? -8.574 10.098 12.113 1.00 89.19 171 LYS A CA 1
ATOM 1356 C C . LYS A 1 171 ? -7.983 9.080 13.084 1.00 89.19 171 LYS A C 1
ATOM 1358 O O . LYS A 1 171 ? -7.353 9.438 14.080 1.00 89.19 171 LYS A O 1
ATOM 1363 N N . LEU A 1 172 ? -8.261 7.813 12.828 1.00 90.62 172 LEU A N 1
ATOM 1364 C CA . LEU A 1 172 ? -7.813 6.676 13.622 1.00 90.62 172 LEU A CA 1
ATOM 1365 C C . LEU A 1 172 ? -6.421 6.215 13.166 1.00 90.62 172 LEU A C 1
ATOM 1367 O O . LEU A 1 172 ? -6.056 6.354 11.995 1.00 90.62 172 LEU A O 1
ATOM 1371 N N . SER A 1 173 ? -5.648 5.651 14.094 1.00 88.12 173 SER A N 1
ATOM 1372 C CA . SER A 1 173 ? -4.283 5.207 13.832 1.00 88.12 173 SER A CA 1
ATOM 1373 C C . SER A 1 173 ? -4.213 3.756 13.378 1.00 88.12 173 SER A C 1
ATOM 1375 O O . SER A 1 173 ? -4.519 2.824 14.126 1.00 88.12 173 SER A O 1
ATOM 1377 N N . TRP A 1 174 ? -3.710 3.565 12.161 1.00 87.44 174 TRP A N 1
ATOM 1378 C CA . TRP A 1 174 ? -3.386 2.240 11.639 1.00 87.44 174 TRP A CA 1
ATOM 1379 C C . TRP A 1 174 ? -2.151 1.641 12.309 1.00 87.44 174 TRP A C 1
ATOM 1381 O O . TRP A 1 174 ? -2.115 0.428 12.494 1.00 87.44 174 TRP A O 1
ATOM 1391 N N . ARG A 1 175 ? -1.191 2.469 12.744 1.00 85.12 175 ARG A N 1
ATOM 1392 C CA . ARG A 1 175 ? 0.029 2.018 13.434 1.00 85.12 175 ARG A CA 1
ATOM 1393 C C . ARG A 1 175 ? -0.276 1.375 14.776 1.00 85.12 175 ARG A C 1
ATOM 1395 O O . ARG A 1 175 ? 0.317 0.357 15.102 1.00 85.12 175 ARG A O 1
ATOM 1402 N N . TYR A 1 176 ? -1.241 1.913 15.524 1.00 87.75 176 TYR A N 1
ATOM 1403 C CA . TYR A 1 176 ? -1.678 1.277 16.768 1.00 87.75 176 TYR A CA 1
ATOM 1404 C C . TYR A 1 176 ? -2.213 -0.127 16.525 1.00 87.75 176 TYR A C 1
ATOM 1406 O O . TYR A 1 176 ? -1.787 -1.069 17.177 1.00 87.75 176 TYR A O 1
ATOM 1414 N N . LEU A 1 177 ? -3.122 -0.275 15.560 1.00 89.62 177 LEU A N 1
ATOM 1415 C CA . LEU A 1 177 ? -3.659 -1.584 15.213 1.00 89.62 177 LEU A CA 1
ATOM 1416 C C . LEU A 1 177 ? -2.549 -2.526 14.727 1.00 89.62 177 LEU A C 1
ATOM 1418 O O . LEU A 1 177 ? -2.498 -3.675 15.149 1.00 89.62 177 LEU A O 1
ATOM 1422 N N . PHE A 1 178 ? -1.658 -2.031 13.868 1.00 87.56 178 PHE A N 1
ATOM 1423 C CA . PHE A 1 178 ? -0.571 -2.814 13.292 1.00 87.56 178 PHE A CA 1
ATOM 1424 C C . PHE A 1 178 ? 0.401 -3.345 14.353 1.00 87.56 178 PHE A C 1
ATOM 1426 O O . PHE A 1 178 ? 0.732 -4.525 14.332 1.00 87.56 178 PHE A O 1
ATOM 1433 N N . GLU A 1 179 ? 0.825 -2.496 15.290 1.00 84.50 179 GLU A N 1
ATOM 1434 C CA . GLU A 1 179 ? 1.816 -2.866 16.306 1.00 84.50 179 GLU A CA 1
ATOM 1435 C C . GLU A 1 179 ? 1.203 -3.574 17.519 1.00 84.50 179 GLU A C 1
ATOM 1437 O O . GLU A 1 179 ? 1.883 -4.351 18.179 1.00 84.50 179 GLU A O 1
ATOM 1442 N N . CYS A 1 180 ? -0.073 -3.328 17.836 1.00 86.88 180 CYS A N 1
ATOM 1443 C CA . CYS A 1 180 ? -0.658 -3.791 19.095 1.00 86.88 180 CYS A CA 1
ATOM 1444 C C . CYS A 1 180 ? -1.608 -4.979 18.981 1.00 86.88 180 CYS A C 1
ATOM 1446 O O . CYS A 1 180 ? -1.974 -5.523 20.024 1.00 86.88 180 CYS A O 1
ATOM 1448 N N . ILE A 1 181 ? -2.000 -5.412 17.777 1.00 86.38 181 ILE A N 1
ATOM 1449 C CA . ILE A 1 181 ? -3.005 -6.478 17.616 1.00 86.38 181 ILE A CA 1
ATOM 1450 C C . ILE A 1 181 ? -2.636 -7.787 18.326 1.00 86.38 181 ILE A C 1
ATOM 1452 O O . ILE A 1 181 ? -3.506 -8.427 18.911 1.00 86.38 181 ILE A O 1
ATOM 1456 N N . TYR A 1 182 ? -1.348 -8.133 18.365 1.00 83.56 182 TYR A N 1
ATOM 1457 C CA . TYR A 1 182 ? -0.829 -9.262 19.144 1.00 83.56 182 TYR A CA 1
ATOM 1458 C C . TYR A 1 182 ? 0.044 -8.838 20.335 1.00 83.56 182 TYR A C 1
ATOM 1460 O O . TYR A 1 182 ? 0.655 -9.684 20.989 1.00 83.56 182 TYR A O 1
ATOM 1468 N N . GLY A 1 183 ? 0.033 -7.546 20.680 1.00 73.88 183 GLY A N 1
ATOM 1469 C CA . GLY A 1 183 ? 0.688 -6.982 21.861 1.00 73.88 183 GLY A CA 1
ATOM 1470 C C . GLY A 1 183 ? 2.166 -7.363 21.981 1.00 73.88 183 GLY A C 1
ATOM 1471 O O . GLY A 1 183 ? 2.926 -7.219 21.033 1.00 73.88 183 GLY A O 1
ATOM 1472 N N . ASP A 1 184 ? 2.557 -7.872 23.153 1.00 67.75 184 ASP A N 1
ATOM 1473 C CA . ASP A 1 184 ? 3.937 -8.276 23.467 1.00 67.75 184 ASP A CA 1
ATOM 1474 C C . ASP A 1 184 ? 4.303 -9.680 22.934 1.00 67.75 184 ASP A C 1
ATOM 1476 O O . ASP A 1 184 ? 5.281 -10.280 23.393 1.00 67.75 184 ASP A O 1
ATOM 1480 N N . ASN A 1 185 ? 3.502 -10.264 22.031 1.00 71.88 185 ASN A N 1
ATOM 1481 C CA . ASN A 1 185 ? 3.847 -11.548 21.429 1.00 71.88 185 ASN A CA 1
ATOM 1482 C C . ASN A 1 185 ? 5.170 -11.393 20.655 1.00 71.88 185 ASN A C 1
ATOM 1484 O O . ASN A 1 185 ? 5.234 -10.576 19.742 1.00 71.88 185 ASN A O 1
ATOM 1488 N N . PRO A 1 186 ? 6.227 -12.162 20.983 1.00 66.12 186 PRO A N 1
ATOM 1489 C CA . PRO A 1 186 ? 7.490 -12.083 20.250 1.00 66.12 186 PRO A CA 1
ATOM 1490 C C . PRO A 1 186 ? 7.374 -12.595 18.808 1.00 66.12 186 PRO A C 1
ATOM 1492 O O . PRO A 1 186 ? 8.300 -12.414 18.018 1.00 66.12 186 PRO A O 1
ATOM 1495 N N . ASP A 1 187 ? 6.278 -13.282 18.479 1.00 78.31 187 ASP A N 1
ATOM 1496 C CA . ASP A 1 187 ? 5.993 -13.755 17.135 1.00 78.31 187 ASP A CA 1
ATOM 1497 C C . ASP A 1 187 ? 5.334 -12.660 16.285 1.00 78.31 187 ASP A C 1
ATOM 1499 O O . ASP A 1 187 ? 4.119 -12.471 16.305 1.00 78.31 187 ASP A O 1
ATOM 1503 N N . ASP A 1 188 ? 6.170 -11.970 15.511 1.00 76.00 188 ASP A N 1
ATOM 1504 C CA . ASP A 1 188 ? 5.783 -10.941 14.541 1.00 76.00 188 ASP A CA 1
ATOM 1505 C C . ASP A 1 188 ? 5.493 -11.505 13.131 1.00 76.00 188 ASP A C 1
ATOM 1507 O O . ASP A 1 188 ? 5.375 -10.746 12.164 1.00 76.00 188 ASP A O 1
ATOM 1511 N N . SER A 1 189 ? 5.365 -12.832 12.973 1.00 78.62 189 SER A N 1
ATOM 1512 C CA . SER A 1 189 ? 5.068 -13.476 11.676 1.00 78.62 189 SER A CA 1
ATOM 1513 C C . SER A 1 189 ? 3.805 -12.921 11.011 1.00 78.62 189 SER A C 1
ATOM 1515 O O . SER A 1 189 ? 3.794 -12.681 9.802 1.00 78.62 189 SER A O 1
ATOM 1517 N N . TYR A 1 190 ? 2.782 -12.593 11.803 1.00 79.12 190 TYR A N 1
ATOM 1518 C CA . TYR A 1 190 ? 1.525 -12.003 11.336 1.00 79.12 190 TYR A CA 1
ATOM 1519 C C . TYR A 1 190 ? 1.700 -10.702 10.540 1.00 79.12 190 TYR A C 1
ATOM 1521 O O . TYR A 1 190 ? 0.876 -10.394 9.679 1.00 79.12 190 TYR A O 1
ATOM 1529 N N . LYS A 1 191 ? 2.769 -9.931 10.786 1.00 78.88 191 LYS A N 1
ATOM 1530 C CA . LYS A 1 191 ? 3.046 -8.693 10.043 1.00 78.88 191 LYS A CA 1
ATOM 1531 C C . LYS A 1 191 ? 3.339 -8.973 8.564 1.00 78.88 191 LYS A C 1
ATOM 1533 O O . LYS A 1 191 ? 3.132 -8.106 7.716 1.00 78.88 191 LYS A O 1
ATOM 1538 N N . LYS A 1 192 ? 3.794 -10.190 8.251 1.00 75.44 192 LYS A N 1
ATOM 1539 C CA . LYS A 1 192 ? 4.011 -10.687 6.885 1.00 75.44 192 LYS A CA 1
ATOM 1540 C C . LYS A 1 192 ? 2.844 -11.528 6.402 1.00 75.44 192 LYS A C 1
ATOM 1542 O O . LYS A 1 192 ? 2.391 -11.359 5.285 1.00 75.44 192 LYS A O 1
ATOM 1547 N N . GLU A 1 193 ? 2.360 -12.433 7.241 1.00 78.56 193 GLU A N 1
ATOM 1548 C CA . GLU A 1 193 ? 1.368 -13.426 6.832 1.00 78.56 193 GLU A CA 1
ATOM 1549 C C . GLU A 1 193 ? -0.059 -12.851 6.798 1.00 78.56 193 GLU A C 1
ATOM 1551 O O . GLU A 1 193 ? -0.956 -13.434 6.193 1.00 78.56 193 GLU A O 1
ATOM 1556 N N . GLY A 1 194 ? -0.277 -11.677 7.392 1.00 81.31 194 GLY A N 1
ATOM 1557 C CA . GLY A 1 194 ? -1.586 -11.051 7.536 1.00 81.31 194 GLY A CA 1
ATOM 1558 C C . GLY A 1 194 ? -2.301 -11.479 8.817 1.00 81.31 194 GLY A C 1
ATOM 1559 O O . GLY A 1 194 ? -1.881 -12.390 9.530 1.00 81.31 194 GLY A O 1
ATOM 1560 N N . VAL A 1 195 ? -3.408 -10.795 9.120 1.00 85.94 195 VAL A N 1
ATOM 1561 C CA . VAL A 1 195 ? -4.179 -11.022 10.350 1.00 85.94 195 VAL A CA 1
ATOM 1562 C C . VAL A 1 195 ? -5.609 -11.449 10.024 1.00 85.94 195 VAL A C 1
ATOM 1564 O O . VAL A 1 195 ? -6.308 -10.717 9.315 1.00 85.94 195 VAL A O 1
ATOM 1567 N N . PRO A 1 196 ? -6.089 -12.595 10.542 1.00 85.19 196 PRO A N 1
ATOM 1568 C CA . PRO A 1 196 ? -7.462 -13.029 10.332 1.00 85.19 196 PRO A CA 1
ATOM 1569 C C . PRO A 1 196 ? -8.484 -11.977 10.801 1.00 85.19 196 PRO A C 1
ATOM 1571 O O . PRO A 1 196 ? -8.345 -11.423 11.894 1.00 85.19 196 PRO A O 1
ATOM 1574 N N . PRO A 1 197 ? -9.584 -11.745 10.055 1.00 84.56 197 PRO A N 1
ATOM 1575 C CA . PRO A 1 197 ? -10.602 -10.762 10.439 1.00 84.56 197 PRO A CA 1
ATOM 1576 C C . PRO A 1 197 ? -11.205 -10.982 11.830 1.00 84.56 197 PRO A C 1
ATOM 1578 O O . PRO A 1 197 ? -11.600 -10.025 12.492 1.00 84.56 197 PRO A O 1
ATOM 1581 N N . LYS A 1 198 ? -11.279 -12.239 12.285 1.00 84.56 198 LYS A N 1
ATOM 1582 C CA . LYS A 1 198 ? -11.756 -12.581 13.629 1.00 84.56 198 LYS A CA 1
ATOM 1583 C C . LYS A 1 198 ? -10.902 -11.907 14.707 1.00 84.56 198 LYS A C 1
ATOM 1585 O O . LYS A 1 198 ? -11.467 -11.300 15.612 1.00 84.56 198 LYS A O 1
ATOM 1590 N N . ASP A 1 199 ? -9.584 -11.985 14.572 1.00 87.69 199 ASP A N 1
ATOM 1591 C CA . ASP A 1 199 ? -8.638 -11.494 15.574 1.00 87.69 199 ASP A CA 1
ATOM 1592 C C . ASP A 1 199 ? -8.617 -9.959 15.574 1.00 87.69 199 ASP A C 1
ATOM 1594 O O . ASP A 1 199 ? -8.604 -9.334 16.631 1.00 87.69 199 ASP A O 1
ATOM 1598 N N . ILE A 1 200 ? -8.776 -9.341 14.397 1.00 90.00 200 ILE A N 1
ATOM 1599 C CA . ILE A 1 200 ? -8.995 -7.892 14.261 1.00 90.00 200 ILE A CA 1
ATOM 1600 C C . ILE A 1 200 ? -10.260 -7.452 15.012 1.00 90.00 200 ILE A C 1
ATOM 1602 O O . ILE A 1 200 ? -10.232 -6.492 15.782 1.00 90.00 200 ILE A O 1
ATOM 1606 N N . ILE A 1 201 ? -11.385 -8.144 14.805 1.00 88.56 201 ILE A N 1
ATOM 1607 C CA . ILE A 1 201 ? -12.658 -7.818 15.465 1.00 88.56 201 ILE A CA 1
ATOM 1608 C C . ILE A 1 201 ? -12.555 -7.999 16.984 1.00 88.56 201 ILE A C 1
ATOM 1610 O O . ILE A 1 201 ? -13.129 -7.207 17.734 1.00 88.56 201 ILE A O 1
ATOM 1614 N N . GLU A 1 202 ? -11.871 -9.047 17.438 1.00 88.56 202 GLU A N 1
ATOM 1615 C CA . GLU A 1 202 ? -11.642 -9.327 18.857 1.00 88.56 202 GLU A CA 1
ATOM 1616 C C . GLU A 1 202 ? -10.785 -8.230 19.495 1.00 88.56 202 GLU A C 1
ATOM 1618 O O . GLU A 1 202 ? -11.215 -7.621 20.475 1.00 88.56 202 GLU A O 1
ATOM 1623 N N . PHE A 1 203 ? -9.671 -7.858 18.860 1.00 90.31 203 PHE A N 1
ATOM 1624 C CA . PHE A 1 203 ? -8.827 -6.749 19.300 1.00 90.31 203 PHE A CA 1
ATOM 1625 C C . PHE A 1 203 ? -9.609 -5.436 19.420 1.00 90.31 203 PHE A C 1
ATOM 1627 O O . PHE A 1 203 ? -9.582 -4.791 20.468 1.00 90.31 203 PHE A O 1
ATOM 1634 N N . ILE A 1 204 ? -10.363 -5.053 18.383 1.00 91.12 204 ILE A N 1
ATOM 1635 C CA . ILE A 1 204 ? -11.157 -3.813 18.399 1.00 91.12 204 ILE A CA 1
ATOM 1636 C C . ILE A 1 204 ? -12.193 -3.840 19.526 1.00 91.12 204 ILE A C 1
ATOM 1638 O O . ILE A 1 204 ? -12.444 -2.816 20.159 1.00 91.12 204 ILE A O 1
ATOM 1642 N N . ARG A 1 205 ? -12.796 -4.999 19.800 1.00 87.50 205 ARG A N 1
ATOM 1643 C CA . ARG A 1 205 ? -13.792 -5.150 20.866 1.00 87.50 205 ARG A CA 1
ATOM 1644 C C . ARG A 1 205 ? -13.185 -5.014 22.259 1.00 87.50 205 ARG A C 1
ATOM 1646 O O . ARG A 1 205 ? -13.837 -4.462 23.139 1.00 87.50 205 ARG A O 1
ATOM 1653 N N . GLU A 1 206 ? -11.983 -5.541 22.463 1.00 87.94 206 GLU A N 1
ATOM 1654 C CA . GLU A 1 206 ? -11.333 -5.576 23.775 1.00 87.94 206 GLU A CA 1
ATOM 1655 C C . GLU A 1 206 ? -10.504 -4.329 24.088 1.00 87.94 206 GLU A C 1
ATOM 1657 O O . GLU A 1 206 ? -10.437 -3.916 25.244 1.00 87.94 206 GLU A O 1
ATOM 1662 N N . LYS A 1 207 ? -9.842 -3.755 23.080 1.00 87.06 207 LYS A N 1
ATOM 1663 C CA . LYS A 1 207 ? -8.875 -2.655 23.234 1.00 87.06 207 LYS A CA 1
ATOM 1664 C C . LYS A 1 207 ? -9.348 -1.343 22.625 1.00 87.06 207 LYS A C 1
ATOM 1666 O O . LYS A 1 207 ? -8.862 -0.287 23.019 1.00 87.06 207 LYS A O 1
ATOM 1671 N N . GLY A 1 208 ? -10.292 -1.400 21.689 1.00 89.44 208 GLY A N 1
ATOM 1672 C CA . GLY A 1 208 ? -10.697 -0.243 20.903 1.00 89.44 208 GLY A CA 1
ATOM 1673 C C . GLY A 1 208 ? -9.648 0.174 19.871 1.00 89.44 208 GLY A C 1
ATOM 1674 O O . GLY A 1 208 ? -8.654 -0.508 19.626 1.00 89.44 208 GLY A O 1
ATOM 1675 N N . LEU A 1 209 ? -9.906 1.316 19.239 1.00 91.25 209 LEU A N 1
ATOM 1676 C CA . LEU A 1 209 ? -8.994 1.984 18.315 1.00 91.25 209 LEU A CA 1
ATOM 1677 C C . LEU A 1 209 ? -8.703 3.386 18.848 1.00 91.25 209 LEU A C 1
ATOM 1679 O O . LEU A 1 209 ? -9.571 4.012 19.456 1.00 91.25 209 LEU A O 1
ATOM 1683 N N . VAL A 1 210 ? -7.499 3.885 18.588 1.00 89.75 210 VAL A N 1
ATOM 1684 C CA . VAL A 1 210 ? -7.051 5.213 19.033 1.00 89.75 210 VAL A CA 1
ATOM 1685 C C . VAL A 1 210 ? -6.907 6.165 17.850 1.00 89.75 210 VAL A C 1
ATOM 1687 O O . VAL A 1 210 ? -6.735 5.730 16.708 1.00 89.75 210 VAL A O 1
ATOM 1690 N N . THR A 1 211 ? -6.975 7.468 18.112 1.00 89.12 211 THR A N 1
ATOM 1691 C CA . THR A 1 211 ? -6.705 8.493 17.097 1.00 89.12 211 THR A CA 1
ATOM 1692 C C . THR A 1 211 ? -5.210 8.612 16.812 1.00 89.12 211 THR A C 1
ATOM 1694 O O . THR A 1 211 ? -4.380 8.249 17.645 1.00 89.12 211 THR A O 1
ATOM 1697 N N . GLU A 1 212 ? -4.850 9.133 15.639 1.00 85.12 212 GLU A N 1
ATOM 1698 C CA . GLU A 1 212 ? -3.445 9.442 15.332 1.00 85.12 212 GLU A CA 1
ATOM 1699 C C . GLU A 1 212 ? -2.864 10.471 16.312 1.00 85.12 212 GLU A C 1
ATOM 1701 O O . GLU A 1 212 ? -1.780 10.255 16.850 1.00 85.12 212 GLU A O 1
ATOM 1706 N N . ASP A 1 213 ? -3.625 11.518 16.646 1.00 81.12 213 ASP A N 1
ATOM 1707 C CA . ASP A 1 213 ? -3.204 12.555 17.599 1.00 81.12 213 ASP A CA 1
ATOM 1708 C C . ASP A 1 213 ? -2.855 11.986 18.980 1.00 81.12 213 ASP A C 1
ATOM 1710 O O . ASP A 1 213 ? -1.921 12.455 19.628 1.00 81.12 213 ASP A O 1
ATOM 1714 N N . ALA A 1 214 ? -3.586 10.963 19.437 1.00 78.75 214 ALA A N 1
ATOM 1715 C CA . ALA A 1 214 ? -3.329 10.331 20.728 1.00 78.75 214 ALA A CA 1
ATOM 1716 C C . ALA A 1 214 ? -1.982 9.598 20.750 1.00 78.75 214 ALA A C 1
ATOM 1718 O O . ALA A 1 214 ? -1.349 9.526 21.796 1.00 78.75 214 ALA A O 1
ATOM 1719 N N . ILE A 1 215 ? -1.519 9.089 19.606 1.00 71.62 215 ILE A N 1
ATOM 1720 C CA . ILE A 1 215 ? -0.196 8.468 19.497 1.00 71.62 215 ILE A CA 1
ATOM 1721 C C . ILE A 1 215 ? 0.892 9.527 19.405 1.00 71.62 215 ILE A C 1
ATOM 1723 O O . ILE A 1 215 ? 1.903 9.408 20.085 1.00 71.62 215 ILE A O 1
ATOM 1727 N N . ILE A 1 216 ? 0.677 10.576 18.610 1.00 64.12 216 ILE A N 1
ATOM 1728 C CA . ILE A 1 216 ? 1.668 11.641 18.402 1.00 64.12 216 ILE A CA 1
ATOM 1729 C C . ILE A 1 216 ? 1.902 12.437 19.698 1.00 64.12 216 ILE A C 1
ATOM 1731 O O . ILE A 1 216 ? 3.032 12.808 20.004 1.00 64.12 216 ILE A O 1
ATOM 1735 N N . ALA A 1 217 ? 0.852 12.672 20.494 1.00 54.44 217 ALA A N 1
ATOM 1736 C CA . ALA A 1 217 ? 0.946 13.375 21.777 1.00 54.44 217 ALA A CA 1
ATOM 1737 C C . ALA A 1 217 ? 1.684 12.573 22.870 1.00 54.44 217 ALA A C 1
ATOM 1739 O O . ALA A 1 217 ? 2.137 13.152 23.861 1.00 54.44 217 ALA A O 1
ATOM 1740 N N . HIS A 1 218 ? 1.822 11.257 22.697 1.00 51.28 218 HIS A N 1
ATOM 1741 C CA . HIS A 1 218 ? 2.691 10.410 23.502 1.00 51.28 218 HIS A CA 1
ATOM 1742 C C . HIS A 1 218 ? 4.033 10.249 22.778 1.00 51.28 218 HIS A C 1
ATOM 1744 O O . HIS A 1 218 ? 4.286 9.227 22.147 1.00 51.28 218 HIS A O 1
ATOM 1750 N N . GLU A 1 219 ? 4.891 11.275 22.856 1.00 41.94 219 GLU A N 1
ATOM 1751 C CA . GLU A 1 219 ? 6.278 11.190 22.383 1.00 41.94 219 GLU A CA 1
ATOM 1752 C C . GLU A 1 219 ? 6.932 9.856 22.808 1.00 41.94 219 GLU A C 1
ATOM 1754 O O . GLU A 1 219 ? 6.929 9.500 23.988 1.00 41.94 219 GLU A O 1
ATOM 1759 N N . CYS A 1 220 ? 7.585 9.202 21.844 1.00 40.97 220 CYS A N 1
ATOM 1760 C CA . CYS A 1 220 ? 8.541 8.100 21.986 1.00 40.97 220 CYS A CA 1
ATOM 1761 C C . CYS A 1 220 ? 8.015 6.665 22.194 1.00 40.97 220 CYS A C 1
ATOM 1763 O O . CYS A 1 220 ? 7.272 6.324 23.108 1.00 40.97 220 CYS A O 1
ATOM 1765 N N . PHE A 1 221 ? 8.584 5.798 21.354 1.00 37.56 221 PHE A N 1
ATOM 1766 C CA . PHE A 1 221 ? 8.913 4.389 21.569 1.00 37.56 221 PHE A CA 1
ATOM 1767 C C . PHE A 1 221 ? 8.885 3.882 23.034 1.00 37.56 221 PHE A C 1
ATOM 1769 O O . PHE A 1 221 ? 9.504 4.507 23.901 1.00 37.56 221 PHE A O 1
ATOM 1776 N N . PRO A 1 222 ? 8.352 2.670 23.297 1.00 51.62 222 PRO A N 1
ATOM 1777 C CA . PRO A 1 222 ? 7.477 1.859 22.448 1.00 51.62 222 PRO A CA 1
ATOM 1778 C C . PRO A 1 222 ? 6.004 2.249 22.655 1.00 51.62 222 PRO A C 1
ATOM 1780 O O . PRO A 1 222 ? 5.604 2.610 23.765 1.00 51.62 222 PRO A O 1
ATOM 1783 N N . LEU A 1 223 ? 5.199 2.142 21.589 1.00 57.28 223 LEU A N 1
ATOM 1784 C CA . LEU A 1 223 ? 3.739 2.272 21.641 1.00 57.28 223 LEU A CA 1
ATOM 1785 C C . LEU A 1 223 ? 3.204 1.467 22.831 1.00 57.28 223 LEU A C 1
ATOM 1787 O O . LEU A 1 223 ? 3.336 0.245 22.875 1.00 57.28 223 LEU A O 1
ATOM 1791 N N . GLN A 1 224 ? 2.621 2.141 23.824 1.00 59.59 224 GLN A N 1
ATOM 1792 C CA . GLN A 1 224 ? 1.970 1.429 24.915 1.00 59.59 224 GLN A CA 1
ATOM 1793 C C . GLN A 1 224 ? 0.701 0.786 24.361 1.00 59.59 224 GLN A C 1
ATOM 1795 O O . GLN A 1 224 ? -0.348 1.417 24.283 1.00 59.59 224 GLN A O 1
ATOM 1800 N N . CYS A 1 225 ? 0.770 -0.505 24.041 1.00 65.00 225 CYS A N 1
ATOM 1801 C CA . CYS A 1 225 ? -0.372 -1.327 23.628 1.00 65.00 225 CYS A CA 1
ATOM 1802 C C . CYS A 1 225 ? -1.397 -1.576 24.754 1.00 65.00 225 CYS A C 1
ATOM 1804 O O . CYS A 1 225 ? -2.202 -2.510 24.711 1.00 65.00 225 CYS A O 1
ATOM 1806 N N . ARG A 1 226 ? -1.388 -0.732 25.792 1.00 53.84 226 ARG A N 1
ATOM 1807 C CA . ARG A 1 226 ? -2.380 -0.728 26.859 1.00 53.84 226 ARG A CA 1
ATOM 1808 C C . ARG A 1 226 ? -3.592 0.060 26.378 1.00 53.84 226 ARG A C 1
ATOM 1810 O O . ARG A 1 226 ? -3.533 1.277 26.252 1.00 53.84 226 ARG A O 1
ATOM 1817 N N . GLY A 1 227 ? -4.675 -0.664 26.104 1.00 49.34 227 GLY A N 1
ATOM 1818 C CA . GLY A 1 227 ? -5.999 -0.074 25.918 1.00 49.34 227 GLY A CA 1
ATOM 1819 C C . GLY A 1 227 ? -6.414 0.724 27.156 1.00 49.34 227 GLY A C 1
ATOM 1820 O O . GLY A 1 227 ? -6.067 0.350 28.282 1.00 49.34 227 GLY A O 1
ATOM 1821 N N . SER A 1 228 ? -7.100 1.836 26.904 1.00 37.91 228 SER A N 1
ATOM 1822 C CA . SER A 1 228 ? -7.728 2.721 27.893 1.00 37.91 228 SER A CA 1
ATOM 1823 C C . SER A 1 228 ? -8.837 2.030 28.674 1.00 37.91 228 SER A C 1
ATOM 1825 O O . SER A 1 228 ? -9.631 1.326 28.010 1.00 37.91 228 SER A O 1
#

Nearest PDB structures (foldseek):
  5egw-assembly1_B  TM=5.949E-01  e=2.521E-03  Ambrosia artemisiifolia
  5egw-assembly1_A  TM=5.678E-01  e=2.115E-03  Ambrosia artemisiifolia
  5jt8-assembly1_A  TM=5.828E-01  e=1.026E-02  Blomia tropicalis
  5ef4-assembly1_A  TM=5.235E-01  e=1.841E-02  Ambrosia artemisiifolia
  1pci-assembly1_A  TM=6.028E-01  e=8.928E-02  Carica papaya

Sequence (228 aa):
MWCYTIVLILAVVSAVRLSPDKFECTTAGYLQYVEEYKLFKGENYHDNDTELAFIATCNKMKDRASYVRYQQEFTILSDFTKDTLDQLMDQSALVYAGLGSYYDGATHEGEEKELTWTTMDRVFEDVEDVPYSLAKNFEGVTEAGQSTSWATTTIKAAEKALEFGKVPGVKLSWRYLFECIYGDNPDDSYKKEGVPPKDIIEFIREKGLVTEDAIIAHECFPLQCRGS